Protein AF-A0A1J9QY52-F1 (afdb_monomer_lite)

Foldseek 3Di:
DDDDDPDDDDDDDDDDDDDDDDDDDDDDDDDPDPDQQDLLLLLLLLLVLVCLCPCVVVLNVVPNVVQDPVSNVLSVLSVVVDDPVRSVVSNVVVVPDRCPPCNVVNVVSSVSNVPHPPPDPPPDPDPVVVVVVVVVVVVVVVVVVVVVVVVVVVVVVVVVVVVVVVVVVVVVVVVVVVVVVVVVVVVVVVVVVVVVVVVD

Radius of gyration: 41.41 Å; chains: 1; bounding box: 108×51×118 Å

Organism: NCBI:txid1658174

pLDDT: mean 77.19, std 21.73, range [28.48, 98.5]

Structure (mmCIF, N/CA/C/O backbone):
data_AF-A0A1J9QY52-F1
#
_entry.id   AF-A0A1J9QY52-F1
#
loop_
_atom_site.group_PDB
_atom_site.id
_atom_site.type_symbol
_atom_site.label_atom_id
_atom_site.label_alt_id
_atom_site.label_comp_id
_atom_site.label_asym_id
_atom_site.label_entity_id
_atom_site.label_seq_id
_atom_site.pdbx_PDB_ins_code
_atom_site.Cartn_x
_atom_site.Cartn_y
_atom_site.Cartn_z
_atom_site.occupancy
_atom_site.B_iso_or_equiv
_atom_site.auth_seq_id
_atom_site.auth_comp_id
_atom_site.auth_asym_id
_atom_site.auth_atom_id
_atom_site.pdbx_PDB_model_num
ATOM 1 N N . MET A 1 1 ? 39.087 -33.640 -53.969 1.00 39.97 1 MET A N 1
ATOM 2 C CA . MET A 1 1 ? 38.093 -32.680 -54.479 1.00 39.97 1 MET A CA 1
ATOM 3 C C . MET A 1 1 ? 37.106 -32.438 -53.366 1.00 39.97 1 MET A C 1
ATOM 5 O O . MET A 1 1 ? 36.730 -33.384 -52.681 1.00 39.97 1 MET A O 1
ATOM 9 N N . ASP A 1 2 ? 36.845 -31.166 -53.139 1.00 39.00 2 ASP A N 1
ATOM 10 C CA . ASP A 1 2 ? 36.783 -30.552 -51.823 1.00 39.00 2 ASP A CA 1
ATOM 11 C C . ASP A 1 2 ? 35.398 -30.557 -51.171 1.00 39.00 2 ASP A C 1
ATOM 13 O O . ASP A 1 2 ? 34.357 -30.541 -51.826 1.00 39.00 2 ASP A O 1
ATOM 17 N N . LEU A 1 3 ? 35.428 -30.602 -49.839 1.00 43.03 3 LEU A N 1
ATOM 18 C CA . LEU A 1 3 ? 34.297 -30.473 -48.930 1.00 43.03 3 LEU A CA 1
ATOM 19 C C . LEU A 1 3 ? 34.007 -28.986 -48.699 1.00 43.03 3 LEU A C 1
ATOM 21 O O . LEU A 1 3 ? 34.579 -28.395 -47.784 1.00 43.03 3 LEU A O 1
ATOM 25 N N . ASP A 1 4 ? 33.098 -28.384 -49.465 1.00 37.12 4 ASP A N 1
ATOM 26 C CA . ASP A 1 4 ? 32.660 -27.014 -49.177 1.00 37.12 4 ASP A CA 1
ATOM 27 C C . ASP A 1 4 ? 31.469 -26.986 -48.215 1.00 37.12 4 ASP A C 1
ATOM 29 O O . ASP A 1 4 ? 30.290 -27.104 -48.557 1.00 37.12 4 ASP A O 1
ATOM 33 N N . SER A 1 5 ? 31.851 -26.814 -46.952 1.00 44.88 5 SER A N 1
ATOM 34 C CA . SER A 1 5 ? 31.016 -26.457 -45.814 1.00 44.88 5 SER A CA 1
ATOM 35 C C . SER A 1 5 ? 30.447 -25.051 -46.002 1.00 44.88 5 SER A C 1
ATOM 37 O O . SER A 1 5 ? 31.112 -24.060 -45.703 1.00 44.88 5 SER A O 1
ATOM 39 N N . ASN A 1 6 ? 29.198 -24.935 -46.456 1.00 36.69 6 ASN A N 1
ATOM 40 C CA . ASN A 1 6 ? 28.546 -23.631 -46.577 1.00 36.69 6 ASN A CA 1
ATOM 41 C C . ASN A 1 6 ? 27.940 -23.196 -45.229 1.00 36.69 6 ASN A C 1
ATOM 43 O O . ASN A 1 6 ? 26.752 -23.363 -44.944 1.00 36.69 6 ASN A O 1
ATOM 47 N N . SER A 1 7 ? 28.820 -22.672 -44.375 1.00 39.88 7 SER A N 1
ATOM 48 C CA . SER A 1 7 ? 28.523 -22.062 -43.079 1.00 39.88 7 SER A CA 1
ATOM 49 C C . SER A 1 7 ? 27.790 -20.728 -43.282 1.00 39.88 7 SER A C 1
ATOM 51 O O . SER A 1 7 ? 28.384 -19.723 -43.677 1.00 39.88 7 SER A O 1
ATOM 53 N N . ARG A 1 8 ? 26.470 -20.706 -43.045 1.00 41.22 8 ARG A N 1
ATOM 54 C CA . ARG A 1 8 ? 25.660 -19.476 -43.075 1.00 41.22 8 ARG A CA 1
ATOM 55 C C . ARG A 1 8 ? 26.019 -18.590 -41.876 1.00 41.22 8 ARG A C 1
ATOM 57 O O . ARG A 1 8 ? 25.583 -18.836 -40.755 1.00 41.22 8 ARG A O 1
ATOM 64 N N . ARG A 1 9 ? 26.815 -17.551 -42.133 1.00 43.81 9 ARG A N 1
ATOM 65 C CA . ARG A 1 9 ? 27.115 -16.443 -41.210 1.00 43.81 9 ARG A CA 1
ATOM 66 C C . ARG A 1 9 ? 25.840 -15.660 -40.838 1.00 43.81 9 ARG A C 1
ATOM 68 O O . ARG A 1 9 ? 25.052 -15.364 -41.736 1.00 43.81 9 ARG A O 1
ATOM 75 N N . PRO A 1 10 ? 25.665 -15.231 -39.575 1.00 42.22 10 PRO A N 1
ATOM 76 C CA . PRO A 1 10 ? 24.702 -14.189 -39.222 1.00 42.22 10 PRO A CA 1
ATOM 77 C C . PRO A 1 10 ? 25.116 -12.827 -39.804 1.00 42.22 10 PRO A C 1
ATOM 79 O O . PRO A 1 10 ? 26.306 -12.521 -39.902 1.00 42.22 10 PRO A O 1
ATOM 82 N N . ALA A 1 11 ? 24.129 -12.009 -40.172 1.00 40.25 11 ALA A N 1
ATOM 83 C CA . ALA A 1 11 ? 24.321 -10.660 -40.701 1.00 40.25 11 ALA A CA 1
ATOM 84 C C . ALA A 1 11 ? 24.970 -9.719 -39.663 1.00 40.25 11 ALA A C 1
ATOM 86 O O . ALA A 1 11 ? 24.498 -9.611 -38.533 1.00 40.25 11 ALA A O 1
ATOM 87 N N . GLN A 1 12 ? 26.035 -9.017 -40.064 1.00 40.53 12 GLN A N 1
ATOM 88 C CA . GLN A 1 12 ? 26.624 -7.893 -39.325 1.00 40.53 12 GLN A CA 1
ATOM 89 C C . GLN A 1 12 ? 26.086 -6.562 -39.885 1.00 40.53 12 GLN A C 1
ATOM 91 O O . GLN A 1 12 ? 26.096 -6.392 -41.105 1.00 40.53 12 GLN A O 1
ATOM 96 N N . PRO A 1 13 ? 25.672 -5.598 -39.041 1.00 39.50 13 PRO A N 1
ATOM 97 C CA . PRO A 1 13 ? 25.377 -4.235 -39.477 1.00 39.50 13 PRO A CA 1
ATOM 98 C C . PRO A 1 13 ? 26.660 -3.396 -39.673 1.00 39.50 13 PRO A C 1
ATOM 100 O O . PRO A 1 13 ? 27.722 -3.754 -39.149 1.00 39.50 13 PRO A O 1
ATOM 103 N N . PRO A 1 14 ? 26.586 -2.290 -40.445 1.00 37.91 14 PRO A N 1
ATOM 104 C CA . PRO A 1 14 ? 27.750 -1.603 -40.995 1.00 37.91 14 PRO A CA 1
ATOM 105 C C . PRO A 1 14 ? 28.610 -0.976 -39.898 1.00 37.91 14 PRO A C 1
ATOM 107 O O . PRO A 1 14 ? 28.201 -0.074 -39.169 1.00 37.91 14 PRO A O 1
ATOM 110 N N . SER A 1 15 ? 29.844 -1.460 -39.819 1.00 47.19 15 SER A N 1
ATOM 111 C CA . SER A 1 15 ? 30.945 -0.745 -39.186 1.00 47.19 15 SER A CA 1
ATOM 112 C C . SER A 1 15 ? 31.468 0.252 -40.214 1.00 47.19 15 SER A C 1
ATOM 114 O O . SER A 1 15 ? 31.726 -0.182 -41.334 1.00 47.19 15 SER A O 1
ATOM 116 N N . ARG A 1 16 ? 31.672 1.518 -39.811 1.00 34.44 16 ARG A N 1
ATOM 117 C CA . ARG A 1 16 ? 32.376 2.604 -40.534 1.00 34.44 16 ARG A CA 1
ATOM 118 C C . ARG A 1 16 ? 31.464 3.680 -41.141 1.00 34.44 16 ARG A C 1
ATOM 120 O O . ARG A 1 16 ? 31.028 3.588 -42.280 1.00 34.44 16 ARG A O 1
ATOM 127 N N . ALA A 1 17 ? 31.277 4.754 -40.378 1.00 36.19 17 ALA A N 1
ATOM 128 C CA . ALA A 1 17 ? 31.295 6.097 -40.944 1.00 36.19 17 ALA A CA 1
ATOM 129 C C . ALA A 1 17 ? 32.641 6.709 -40.538 1.00 36.19 17 ALA A C 1
ATOM 131 O O . ALA A 1 17 ? 33.031 6.641 -39.372 1.00 36.19 17 ALA A O 1
ATOM 132 N N . GLU A 1 18 ? 33.380 7.161 -41.541 1.00 34.53 18 GLU A N 1
ATOM 133 C CA . GLU A 1 18 ? 34.727 7.701 -41.441 1.00 34.53 18 GLU A CA 1
ATOM 134 C C . GLU A 1 18 ? 34.767 9.024 -40.679 1.00 34.53 18 GLU A C 1
ATOM 136 O O . GLU A 1 18 ? 33.823 9.812 -40.685 1.00 34.53 18 GLU A O 1
ATOM 141 N N . ASN A 1 19 ? 35.904 9.218 -40.017 1.00 35.59 19 ASN A N 1
ATOM 142 C CA . ASN A 1 19 ? 36.307 10.422 -39.317 1.00 35.59 19 ASN A CA 1
ATOM 143 C C . ASN A 1 19 ? 36.343 11.635 -40.254 1.00 35.59 19 ASN A C 1
ATOM 145 O O . ASN A 1 19 ? 36.895 11.552 -41.350 1.00 35.59 19 ASN A O 1
ATOM 149 N N . THR A 1 20 ? 35.908 12.784 -39.744 1.00 34.88 20 THR A N 1
ATOM 150 C CA . THR A 1 20 ? 36.583 14.056 -40.019 1.00 34.88 20 THR A CA 1
ATOM 151 C C . THR A 1 20 ? 36.795 14.788 -38.701 1.00 34.88 20 THR A C 1
ATOM 153 O O . THR A 1 20 ? 35.854 14.983 -37.930 1.00 34.88 20 THR A O 1
ATOM 156 N N . ASP A 1 21 ? 38.062 15.109 -38.474 1.00 35.25 21 ASP A N 1
ATOM 157 C CA . ASP A 1 21 ? 38.691 15.722 -37.311 1.00 35.25 21 ASP A CA 1
ATOM 158 C C . ASP A 1 21 ? 38.048 17.024 -36.810 1.00 35.25 21 ASP A C 1
ATOM 160 O O . ASP A 1 21 ? 37.571 17.838 -37.597 1.00 35.25 21 ASP A O 1
ATOM 164 N N . SER A 1 22 ? 38.120 17.241 -35.489 1.00 38.94 22 SER A N 1
ATOM 165 C CA . SER A 1 22 ? 38.945 18.317 -34.906 1.00 38.94 22 SER A CA 1
ATOM 1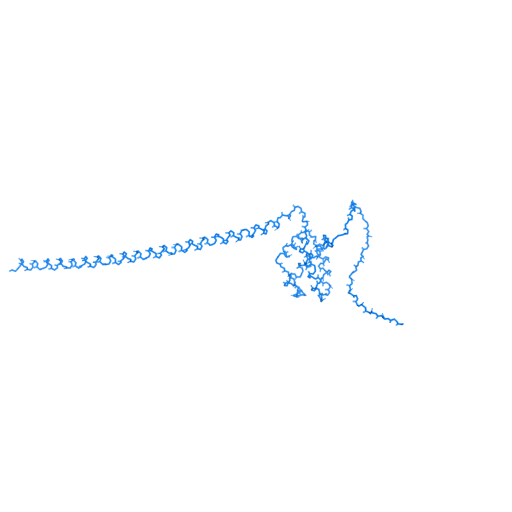66 C C . SER A 1 22 ? 38.927 18.280 -33.365 1.00 38.94 22 SER A C 1
ATOM 168 O O . SER A 1 22 ? 37.943 18.632 -32.722 1.00 38.94 22 SER A O 1
ATOM 170 N N . ASP A 1 23 ? 40.064 17.851 -32.809 1.00 38.22 23 ASP A N 1
ATOM 171 C CA . ASP A 1 23 ? 40.724 18.286 -31.567 1.00 38.22 23 ASP A CA 1
ATOM 172 C C . ASP A 1 23 ? 39.911 18.546 -30.281 1.00 38.22 23 ASP A C 1
ATOM 174 O O . ASP A 1 23 ? 39.450 19.659 -30.027 1.00 38.22 23 ASP A O 1
ATOM 178 N N . ARG A 1 24 ? 39.975 17.593 -29.333 1.00 36.62 24 ARG A N 1
ATOM 179 C CA . ARG A 1 24 ? 40.760 17.781 -28.090 1.00 36.62 24 ARG A CA 1
ATOM 180 C C . ARG A 1 24 ? 40.811 16.530 -27.201 1.00 36.62 24 ARG A C 1
ATOM 182 O O . ARG A 1 24 ? 39.792 15.977 -26.810 1.00 36.62 24 ARG A O 1
ATOM 189 N N . SER A 1 25 ? 42.036 16.254 -26.757 1.00 33.34 25 SER A N 1
ATOM 190 C CA . SER A 1 25 ? 42.434 15.481 -25.572 1.00 33.34 25 SER A CA 1
ATOM 191 C C . SER A 1 25 ? 42.578 13.964 -25.723 1.00 33.34 25 SER A C 1
ATOM 193 O O . SER A 1 25 ? 41.719 13.168 -25.357 1.00 33.34 25 SER A O 1
ATOM 195 N N . SER A 1 26 ? 43.776 13.615 -26.187 1.00 36.38 26 SER A N 1
ATOM 196 C CA . SER A 1 26 ? 44.457 12.334 -26.025 1.00 36.38 26 SER A CA 1
ATOM 197 C C . SER A 1 26 ? 44.543 11.902 -24.556 1.00 36.38 26 SER A C 1
ATOM 199 O O . SER A 1 26 ? 44.954 12.700 -23.718 1.00 36.38 26 SER A O 1
ATOM 201 N N . CYS A 1 27 ? 44.176 10.646 -24.295 1.00 28.48 27 CYS A N 1
ATOM 202 C CA . CYS A 1 27 ? 44.770 9.738 -23.309 1.00 28.48 27 CYS A CA 1
ATOM 203 C C . CYS A 1 27 ? 44.348 8.313 -23.706 1.00 28.48 27 CYS A C 1
ATOM 205 O O . CYS A 1 27 ? 43.340 7.789 -23.234 1.00 28.48 27 CYS A O 1
ATOM 207 N N . GLU A 1 28 ? 45.104 7.691 -24.610 1.00 42.53 28 GLU A N 1
ATOM 208 C CA . GLU A 1 28 ? 45.100 6.237 -24.748 1.00 42.53 28 GLU A CA 1
ATOM 209 C C . GLU A 1 28 ? 45.754 5.612 -23.511 1.00 42.53 28 GLU A C 1
ATOM 211 O O . GLU A 1 28 ? 46.874 5.952 -23.130 1.00 42.53 28 GLU A O 1
ATOM 216 N N . SER A 1 29 ? 45.086 4.639 -22.903 1.00 36.69 29 SER A N 1
ATOM 217 C CA . SER A 1 29 ? 45.768 3.533 -22.234 1.00 36.69 29 SER A CA 1
ATOM 218 C C . SER A 1 29 ? 44.885 2.302 -22.330 1.00 36.69 29 SER A C 1
ATOM 220 O O . SER A 1 29 ? 43.740 2.288 -21.882 1.00 36.69 29 SER A O 1
ATOM 222 N N . GLY A 1 30 ? 45.418 1.304 -23.029 1.00 40.34 30 GLY A N 1
ATOM 223 C CA . GLY A 1 30 ? 44.720 0.092 -23.406 1.00 40.34 30 GLY A CA 1
ATOM 224 C C . GLY A 1 30 ? 44.327 -0.781 -22.221 1.00 40.34 30 GLY A C 1
ATOM 225 O O . GLY A 1 30 ? 45.044 -0.897 -21.232 1.00 40.34 30 GLY A O 1
ATOM 226 N N . ALA A 1 31 ? 43.203 -1.467 -22.389 1.00 31.88 31 ALA A N 1
ATOM 227 C CA . ALA A 1 31 ? 42.898 -2.700 -21.686 1.00 31.88 31 ALA A CA 1
ATOM 228 C C . ALA A 1 31 ? 41.932 -3.511 -22.554 1.00 31.88 31 ALA A C 1
ATOM 230 O O . ALA A 1 31 ? 40.729 -3.263 -22.597 1.00 31.88 31 ALA A O 1
ATOM 231 N N . VAL A 1 32 ? 42.480 -4.485 -23.277 1.00 50.12 32 VAL A N 1
ATOM 232 C CA . VAL A 1 32 ? 41.702 -5.607 -23.802 1.00 50.12 32 VAL A CA 1
ATOM 233 C C . VAL A 1 32 ? 41.376 -6.495 -22.593 1.00 50.12 32 VAL A C 1
ATOM 235 O O . VAL A 1 32 ? 42.246 -7.190 -22.078 1.00 50.12 32 VAL A O 1
ATOM 238 N N . GLY A 1 33 ? 40.137 -6.398 -22.102 1.00 31.14 33 GLY A N 1
ATOM 239 C CA . GLY A 1 33 ? 39.564 -7.117 -20.953 1.00 31.14 33 GLY A CA 1
ATOM 240 C C . GLY A 1 33 ? 38.028 -7.003 -20.973 1.00 31.14 33 GLY A C 1
ATOM 241 O O . GLY A 1 33 ? 37.508 -6.113 -21.641 1.00 31.14 33 GLY A O 1
ATOM 242 N N . PRO A 1 34 ? 37.283 -7.939 -20.358 1.00 43.06 34 PRO A N 1
ATOM 243 C CA . PRO A 1 34 ? 36.071 -8.539 -20.919 1.00 43.06 34 PRO A CA 1
ATOM 244 C C . PRO A 1 34 ? 34.952 -7.517 -21.160 1.00 43.06 34 PRO A C 1
ATOM 246 O O . PRO A 1 34 ? 34.435 -6.936 -20.215 1.00 43.06 34 PRO A O 1
ATOM 249 N N . GLN A 1 35 ? 34.601 -7.326 -22.439 1.00 49.75 35 GLN A N 1
ATOM 250 C CA . GLN A 1 35 ? 33.388 -6.686 -22.981 1.00 49.75 35 GLN A CA 1
ATOM 251 C C . GLN A 1 35 ? 32.562 -5.860 -21.975 1.00 49.75 35 GLN A C 1
ATOM 253 O O . GLN A 1 35 ? 31.436 -6.204 -21.626 1.00 49.75 35 GLN A O 1
ATOM 258 N N . GLY A 1 36 ? 33.112 -4.731 -21.533 1.00 47.81 36 GLY A N 1
ATOM 259 C CA . GLY A 1 36 ? 32.344 -3.687 -20.867 1.00 47.81 36 GLY A CA 1
ATOM 260 C C . GLY A 1 36 ? 31.535 -2.904 -21.902 1.00 47.81 36 GLY A C 1
ATOM 261 O O . GLY A 1 36 ? 32.067 -2.487 -22.930 1.00 47.81 36 GLY A O 1
ATOM 262 N N . CYS A 1 37 ? 30.241 -2.712 -21.651 1.00 53.28 37 CYS A N 1
ATOM 263 C CA . CYS A 1 37 ? 29.390 -1.823 -22.443 1.00 53.28 37 CYS A CA 1
ATOM 264 C C . CYS A 1 37 ? 29.972 -0.393 -22.403 1.00 53.28 37 CYS A C 1
ATOM 266 O O . CYS A 1 37 ? 30.219 0.130 -21.321 1.00 53.28 37 CYS A O 1
ATOM 268 N N . THR A 1 38 ? 30.218 0.243 -23.552 1.00 70.38 38 THR A N 1
ATOM 269 C CA . THR A 1 38 ? 30.650 1.655 -23.604 1.00 70.38 38 THR A CA 1
ATOM 270 C C . THR A 1 38 ? 29.474 2.590 -23.296 1.00 70.38 38 THR A C 1
ATOM 272 O O . THR A 1 38 ? 28.321 2.189 -23.467 1.00 70.38 38 THR A O 1
ATOM 275 N N . LEU A 1 39 ? 29.727 3.848 -22.906 1.00 68.56 39 LEU A N 1
ATOM 276 C CA . LEU A 1 39 ? 28.663 4.841 -22.654 1.00 68.56 39 LEU A CA 1
ATOM 277 C C . LEU A 1 39 ? 27.715 4.973 -23.860 1.00 68.56 39 LEU A C 1
ATOM 279 O O . LEU A 1 39 ? 26.502 4.856 -23.720 1.00 68.56 39 LEU A O 1
ATOM 283 N N . ALA A 1 40 ? 28.275 5.071 -25.068 1.00 72.62 40 ALA A N 1
ATOM 284 C CA . ALA A 1 40 ? 27.507 5.117 -26.313 1.00 72.62 40 ALA A CA 1
ATOM 285 C C . ALA A 1 40 ? 26.676 3.844 -26.575 1.00 72.62 40 ALA A C 1
ATOM 287 O O . ALA A 1 40 ? 25.690 3.890 -27.309 1.00 72.62 40 ALA A O 1
ATOM 288 N N . SER A 1 41 ? 27.070 2.698 -26.016 1.00 77.44 41 SER A N 1
ATOM 289 C CA . SER A 1 41 ? 26.291 1.459 -26.069 1.00 77.44 41 SER A CA 1
ATOM 290 C C . SER A 1 41 ? 25.205 1.430 -24.989 1.00 77.44 41 SER A C 1
ATOM 292 O O . SER A 1 41 ? 24.110 0.943 -25.257 1.00 77.44 41 SER A O 1
ATOM 294 N N . ALA A 1 42 ? 25.463 1.992 -23.805 1.00 80.38 42 ALA A N 1
ATOM 295 C CA . ALA A 1 42 ? 24.477 2.112 -22.733 1.00 80.38 42 ALA A CA 1
ATOM 296 C C . ALA A 1 42 ? 23.329 3.056 -23.123 1.00 80.38 42 ALA A C 1
ATOM 298 O O . ALA A 1 42 ? 22.170 2.724 -22.888 1.00 80.38 42 ALA A O 1
ATOM 299 N N . GLU A 1 43 ? 23.631 4.169 -23.800 1.00 84.50 43 GLU A N 1
ATOM 300 C CA . GLU A 1 43 ? 22.625 5.072 -24.377 1.00 84.50 43 GLU A CA 1
ATOM 301 C C . GLU A 1 43 ? 21.705 4.343 -25.360 1.00 84.50 43 GLU A C 1
ATOM 303 O O . GLU A 1 43 ? 20.483 4.435 -25.268 1.00 84.50 43 GLU A O 1
ATOM 308 N N . LYS A 1 44 ? 22.288 3.568 -26.283 1.00 87.75 44 LYS A N 1
ATOM 309 C CA . LYS A 1 44 ? 21.526 2.791 -27.269 1.00 87.75 44 LYS A CA 1
ATOM 310 C C . LYS A 1 44 ? 20.623 1.762 -26.596 1.00 87.75 44 LYS A C 1
ATOM 312 O O . LYS A 1 44 ? 19.471 1.624 -26.992 1.00 87.75 44 LYS A O 1
ATOM 317 N N . HIS A 1 45 ? 21.125 1.070 -25.572 1.00 88.75 45 HIS A N 1
ATOM 318 C CA . HIS A 1 45 ? 20.327 0.118 -24.803 1.00 88.75 45 HIS A CA 1
ATOM 319 C C . HIS A 1 45 ? 19.201 0.814 -24.025 1.00 88.75 45 HIS A C 1
ATOM 321 O O . HIS A 1 45 ? 18.079 0.323 -24.052 1.00 88.75 45 HIS A O 1
ATOM 327 N N . ALA A 1 46 ? 19.451 1.968 -23.395 1.00 88.50 46 ALA A N 1
ATOM 328 C CA . ALA A 1 46 ? 18.425 2.733 -22.681 1.00 88.50 46 ALA A CA 1
ATOM 329 C C . ALA A 1 46 ? 17.299 3.202 -23.617 1.00 88.50 46 ALA A C 1
ATOM 331 O O . ALA A 1 46 ? 16.121 3.057 -23.291 1.00 88.50 46 ALA A O 1
ATOM 332 N N . ILE A 1 47 ? 17.654 3.700 -24.806 1.00 90.19 47 ILE A N 1
ATOM 333 C CA . ILE A 1 47 ? 16.685 4.098 -25.835 1.00 90.19 47 ILE A CA 1
ATOM 334 C C . ILE A 1 47 ? 15.894 2.876 -26.314 1.00 90.19 47 ILE A C 1
ATOM 336 O O . ILE A 1 47 ? 14.669 2.921 -26.336 1.00 90.19 47 ILE A O 1
ATOM 340 N N . ALA A 1 48 ? 16.560 1.752 -26.600 1.00 89.94 48 ALA A N 1
ATOM 341 C CA . ALA A 1 48 ? 15.883 0.522 -27.011 1.00 89.94 48 ALA A CA 1
ATOM 342 C C . ALA A 1 48 ? 14.925 -0.024 -25.938 1.00 89.94 48 ALA A C 1
ATOM 344 O O . ALA A 1 48 ? 13.814 -0.433 -26.261 1.00 89.94 48 ALA A O 1
ATOM 345 N N . ILE A 1 49 ? 15.318 0.002 -24.661 1.00 91.06 49 ILE A N 1
ATOM 346 C CA . ILE A 1 49 ? 14.458 -0.390 -23.533 1.00 91.06 49 ILE A CA 1
ATOM 347 C C . ILE A 1 49 ? 13.242 0.539 -23.440 1.00 91.06 49 ILE A C 1
ATOM 349 O O . ILE A 1 49 ? 12.130 0.055 -23.243 1.00 91.06 49 ILE A O 1
ATOM 353 N N . SER A 1 50 ? 13.428 1.851 -23.623 1.00 91.06 50 SER A N 1
ATOM 354 C CA . SER A 1 50 ? 12.330 2.825 -23.628 1.00 91.06 50 SER A CA 1
ATOM 355 C C . SER A 1 50 ? 11.321 2.546 -24.738 1.00 91.06 50 SER A C 1
ATOM 357 O O . SER A 1 50 ? 10.129 2.446 -24.466 1.00 91.06 50 SER A O 1
ATOM 359 N N . GLU A 1 51 ? 11.794 2.361 -25.972 1.00 91.94 51 GLU A N 1
ATOM 360 C CA . GLU A 1 51 ? 10.938 2.112 -27.138 1.00 91.94 51 GLU A CA 1
ATOM 361 C C . GLU A 1 51 ? 10.178 0.783 -27.006 1.00 91.94 51 GLU A C 1
ATOM 363 O O . GLU A 1 51 ? 8.970 0.725 -27.240 1.00 91.94 51 GLU A O 1
ATOM 368 N N . VAL A 1 52 ? 10.856 -0.277 -26.551 1.00 89.75 52 VAL A N 1
ATOM 369 C CA . VAL A 1 52 ? 10.244 -1.598 -26.335 1.00 89.75 52 VAL A CA 1
ATOM 370 C C . VAL A 1 52 ? 9.231 -1.581 -25.189 1.00 89.75 52 VAL A C 1
ATOM 372 O O . VAL A 1 52 ? 8.227 -2.289 -25.252 1.00 89.75 52 VAL A O 1
ATOM 375 N N . TRP A 1 53 ? 9.469 -0.793 -24.138 1.00 89.81 53 TRP A N 1
ATOM 376 C CA . TRP A 1 53 ? 8.533 -0.667 -23.021 1.00 89.81 53 TRP A CA 1
ATOM 377 C C . TRP A 1 53 ? 7.303 0.165 -23.388 1.00 89.81 53 TRP A C 1
ATOM 379 O O . TRP A 1 53 ? 6.185 -0.275 -23.120 1.00 89.81 53 TRP A O 1
ATOM 389 N N . LYS A 1 54 ? 7.502 1.337 -24.007 1.00 88.19 54 LYS A N 1
ATOM 390 C CA . LYS A 1 54 ? 6.407 2.211 -24.451 1.00 88.19 54 LYS A CA 1
ATOM 391 C C . LYS A 1 54 ? 5.541 1.516 -25.496 1.00 88.19 54 LYS A C 1
ATOM 393 O O . LYS A 1 54 ? 4.321 1.620 -25.440 1.00 88.19 54 LYS A O 1
ATOM 398 N N . ASN A 1 55 ? 6.178 0.776 -26.410 1.00 86.00 55 ASN A N 1
ATOM 399 C CA . ASN A 1 55 ? 5.533 -0.064 -27.417 1.00 86.00 55 ASN A CA 1
ATOM 400 C C . ASN A 1 55 ? 4.366 0.627 -28.149 1.00 86.00 55 ASN A C 1
ATOM 402 O O . ASN A 1 55 ? 3.334 0.009 -28.407 1.00 86.00 55 ASN A O 1
ATOM 406 N N . GLU A 1 56 ? 4.518 1.909 -28.485 1.00 82.12 56 GLU A N 1
ATOM 407 C CA . GLU A 1 56 ? 3.428 2.737 -29.025 1.00 82.12 56 GLU A CA 1
ATOM 408 C C . GLU A 1 56 ? 2.881 2.196 -30.359 1.00 82.12 56 GLU A C 1
ATOM 410 O O . GLU A 1 56 ? 1.699 2.344 -30.655 1.00 82.12 56 GLU A O 1
ATOM 415 N N . GLY A 1 57 ? 3.720 1.503 -31.138 1.00 75.69 57 GLY A N 1
ATOM 416 C CA . GLY A 1 57 ? 3.338 0.848 -32.393 1.00 75.69 57 GLY A CA 1
ATOM 417 C C . GLY A 1 57 ? 2.924 -0.624 -32.269 1.00 75.69 57 GLY A C 1
ATOM 418 O O . GLY A 1 57 ? 2.629 -1.251 -33.280 1.00 75.69 57 GLY A O 1
ATOM 419 N N . GLY A 1 58 ? 2.951 -1.222 -31.072 1.00 82.19 58 GLY A N 1
ATOM 420 C CA . GLY A 1 58 ? 2.616 -2.639 -30.855 1.00 82.19 58 GLY A CA 1
ATOM 421 C C . GLY A 1 58 ? 3.663 -3.661 -31.339 1.00 82.19 58 GLY A C 1
ATOM 422 O O . GLY A 1 58 ? 3.582 -4.839 -30.972 1.00 82.19 58 GLY A O 1
ATOM 423 N N . CYS A 1 59 ? 4.670 -3.224 -32.102 1.00 82.12 59 CYS A N 1
ATOM 424 C CA . CYS A 1 59 ? 5.701 -4.058 -32.730 1.00 82.12 59 CYS A CA 1
ATOM 425 C C . CYS A 1 59 ? 6.589 -4.832 -31.740 1.00 82.12 59 CYS A C 1
ATOM 427 O O . CYS A 1 59 ? 7.221 -5.812 -32.124 1.00 82.12 59 CYS A O 1
ATOM 429 N N . TYR A 1 60 ? 6.629 -4.429 -30.469 1.00 86.25 60 TYR A N 1
ATOM 430 C CA . TYR A 1 60 ? 7.508 -4.991 -29.440 1.00 86.25 60 TYR A CA 1
ATOM 431 C C . TYR A 1 60 ? 6.771 -5.815 -28.376 1.00 86.25 60 TYR A C 1
ATOM 433 O O . TYR A 1 60 ? 7.335 -6.124 -27.325 1.00 86.25 60 TYR A O 1
ATOM 441 N N . SER A 1 61 ? 5.522 -6.211 -28.637 1.00 85.25 61 SER A N 1
ATOM 442 C CA . SER A 1 61 ? 4.691 -6.994 -27.704 1.00 85.25 61 SER A CA 1
ATOM 443 C C . SER A 1 61 ? 5.358 -8.283 -27.198 1.00 85.25 61 SER A C 1
ATOM 445 O O . SER A 1 61 ? 5.160 -8.670 -26.050 1.00 85.25 61 SER A O 1
ATOM 447 N N . GLY A 1 62 ? 6.201 -8.924 -28.014 1.00 84.88 62 GLY A N 1
ATOM 448 C CA . GLY A 1 62 ? 6.968 -10.113 -27.620 1.00 84.88 62 GLY A CA 1
ATOM 449 C C . GLY A 1 62 ? 8.202 -9.839 -26.747 1.00 84.88 62 GLY A C 1
ATOM 450 O O . GLY A 1 62 ? 8.801 -10.788 -26.237 1.00 84.88 62 GLY A O 1
ATOM 451 N N . LEU A 1 63 ? 8.601 -8.573 -26.589 1.00 87.38 63 LEU A N 1
ATOM 452 C CA . LEU A 1 63 ? 9.801 -8.143 -25.863 1.00 87.38 63 LEU A CA 1
ATOM 453 C C . LEU A 1 63 ? 9.471 -7.357 -24.588 1.00 87.38 63 LEU A C 1
ATOM 455 O O . LEU A 1 63 ? 10.193 -7.484 -23.598 1.00 87.38 63 LEU A O 1
ATOM 459 N N . SER A 1 64 ? 8.372 -6.597 -24.581 1.00 88.62 64 SER A N 1
ATOM 460 C CA . SER A 1 64 ? 7.960 -5.777 -23.436 1.00 88.62 64 SER A CA 1
ATOM 461 C C . SER A 1 64 ? 7.818 -6.542 -22.106 1.00 88.62 64 SER A C 1
ATOM 463 O O . SER A 1 64 ? 8.230 -5.982 -21.085 1.00 88.62 64 SER A O 1
ATOM 465 N N . PRO A 1 65 ? 7.370 -7.822 -22.056 1.00 88.81 65 PRO A N 1
ATOM 466 C CA . PRO A 1 65 ? 7.270 -8.563 -20.794 1.00 88.81 65 PRO A CA 1
ATOM 467 C C . PRO A 1 65 ? 8.627 -8.873 -20.146 1.00 88.81 65 PRO A C 1
ATOM 469 O O . PRO A 1 65 ? 8.679 -9.256 -18.981 1.00 88.81 65 PRO A O 1
ATOM 472 N N . HIS A 1 66 ? 9.731 -8.734 -20.885 1.00 88.00 66 HIS A N 1
ATOM 473 C CA . HIS A 1 66 ? 11.079 -9.019 -20.390 1.00 88.00 66 HIS A CA 1
ATOM 474 C C . HIS A 1 66 ? 11.743 -7.814 -19.699 1.00 88.00 66 HIS A C 1
ATOM 476 O O . HIS A 1 66 ? 12.811 -7.966 -19.097 1.00 88.00 66 HIS A O 1
ATOM 482 N N . ILE A 1 67 ? 11.112 -6.635 -19.757 1.00 90.06 67 ILE A N 1
ATOM 483 C CA . ILE A 1 67 ? 11.589 -5.404 -19.119 1.00 90.06 67 ILE A CA 1
ATOM 484 C C . ILE A 1 67 ? 11.025 -5.304 -17.699 1.00 90.06 67 ILE A C 1
ATOM 486 O O . ILE A 1 67 ? 9.813 -5.174 -17.499 1.00 90.06 67 ILE A O 1
ATOM 490 N N . THR A 1 68 ? 11.916 -5.294 -16.710 1.00 88.69 68 THR A N 1
ATOM 491 C CA . THR A 1 68 ? 11.556 -5.135 -15.294 1.00 88.69 68 THR A CA 1
ATOM 492 C C . THR A 1 68 ? 11.391 -3.662 -14.909 1.00 88.69 68 THR A C 1
ATOM 494 O O . THR A 1 68 ? 11.833 -2.768 -15.629 1.00 88.69 68 THR A O 1
ATOM 497 N N . SER A 1 69 ? 10.798 -3.395 -13.739 1.00 81.75 69 SER A N 1
ATOM 498 C CA . SER A 1 69 ? 10.740 -2.037 -13.169 1.00 81.75 69 SER A CA 1
ATOM 499 C C . SER A 1 69 ? 12.130 -1.408 -13.037 1.00 81.75 69 SER A C 1
ATOM 501 O O . SER A 1 69 ? 12.320 -0.254 -13.401 1.00 81.75 69 SER A O 1
ATOM 503 N N . HIS A 1 70 ? 13.113 -2.186 -12.577 1.00 84.00 70 HIS A N 1
ATOM 504 C CA . HIS A 1 70 ? 14.495 -1.734 -12.422 1.00 84.00 70 HIS A CA 1
ATOM 505 C C . HIS A 1 70 ? 15.111 -1.280 -13.757 1.00 84.00 70 HIS A C 1
ATOM 507 O O . HIS A 1 70 ? 15.753 -0.233 -13.825 1.00 84.00 70 HIS A O 1
ATOM 513 N N . ASP A 1 71 ? 14.883 -2.033 -14.839 1.00 87.25 71 ASP A N 1
ATOM 514 C CA . ASP A 1 71 ? 15.407 -1.681 -16.165 1.00 87.25 71 ASP A CA 1
ATOM 515 C C . ASP A 1 71 ? 14.836 -0.347 -16.667 1.00 87.25 71 ASP A C 1
ATOM 517 O O . ASP A 1 71 ? 15.559 0.425 -17.297 1.00 87.25 71 ASP A O 1
ATOM 521 N N . ARG A 1 72 ? 13.564 -0.057 -16.355 1.00 88.00 72 ARG A N 1
ATOM 522 C CA . ARG A 1 72 ? 12.897 1.203 -16.724 1.00 88.00 72 ARG A CA 1
ATOM 523 C C . ARG A 1 72 ? 13.515 2.380 -15.995 1.00 88.00 72 ARG A C 1
ATOM 525 O O . ARG A 1 72 ? 13.990 3.295 -16.652 1.00 88.00 72 ARG A O 1
ATOM 532 N N . THR A 1 73 ? 13.590 2.318 -14.667 1.00 83.69 73 THR A N 1
ATOM 533 C CA . THR A 1 73 ? 14.164 3.398 -13.852 1.00 83.69 73 THR A CA 1
ATOM 534 C C . THR A 1 73 ? 15.611 3.691 -14.255 1.00 83.69 73 THR A C 1
ATOM 536 O O . THR A 1 73 ? 16.004 4.848 -14.398 1.00 83.69 73 THR A O 1
ATOM 539 N N . LYS A 1 74 ? 16.406 2.647 -14.525 1.00 83.75 74 LYS A N 1
ATOM 540 C CA . LYS A 1 74 ? 17.788 2.802 -14.996 1.00 83.75 74 LYS A CA 1
ATOM 541 C C . LYS A 1 74 ? 17.867 3.420 -16.397 1.00 83.75 74 LYS A C 1
ATOM 543 O O . LYS A 1 74 ? 18.723 4.270 -16.645 1.00 83.75 74 LYS A O 1
ATOM 548 N N . ALA A 1 75 ? 16.989 3.010 -17.314 1.00 88.44 75 ALA A N 1
ATOM 549 C CA . ALA A 1 75 ? 16.902 3.610 -18.642 1.00 88.44 75 ALA A CA 1
ATOM 550 C C . ALA A 1 75 ? 16.467 5.079 -18.568 1.00 88.44 75 ALA A C 1
ATOM 552 O O . ALA A 1 75 ? 17.098 5.912 -19.205 1.00 88.44 75 ALA A O 1
ATOM 553 N N . GLU A 1 76 ? 15.468 5.420 -17.755 1.00 86.88 76 GLU A N 1
ATOM 554 C CA . GLU A 1 76 ? 15.000 6.797 -17.539 1.00 86.88 76 GLU A CA 1
ATOM 555 C C . GLU A 1 76 ? 16.106 7.717 -17.014 1.00 86.88 76 GLU A C 1
ATOM 557 O O . GLU A 1 76 ? 16.283 8.818 -17.539 1.00 86.88 76 GLU A O 1
ATOM 562 N N . GLY A 1 77 ? 16.907 7.245 -16.052 1.00 83.31 77 GLY A N 1
ATOM 563 C CA . GLY A 1 77 ? 18.064 7.990 -15.548 1.00 83.31 77 GLY A CA 1
ATOM 564 C C . GLY A 1 77 ? 19.073 8.332 -16.648 1.00 83.31 77 GLY A C 1
ATOM 565 O O . GLY A 1 77 ? 19.524 9.473 -16.750 1.00 83.31 77 GLY A O 1
ATOM 566 N N . LEU A 1 78 ? 19.375 7.377 -17.535 1.00 84.38 78 LEU A N 1
ATOM 567 C CA . LEU A 1 78 ? 20.247 7.629 -18.686 1.00 84.38 78 LEU A CA 1
ATOM 568 C C . LEU A 1 78 ? 19.584 8.536 -19.724 1.00 84.38 78 LEU A C 1
ATOM 570 O O . LEU A 1 78 ? 20.231 9.449 -20.233 1.00 84.38 78 LEU A O 1
ATOM 574 N N . LEU A 1 79 ? 18.301 8.332 -20.019 1.00 86.44 79 LEU A N 1
ATOM 575 C CA . LEU A 1 79 ? 17.551 9.142 -20.981 1.00 86.44 79 LEU A CA 1
ATOM 576 C C . LEU A 1 79 ? 17.517 10.621 -20.589 1.00 86.44 79 LEU A C 1
ATOM 578 O O . LEU A 1 79 ? 17.602 11.468 -21.471 1.00 86.44 79 LEU A O 1
ATOM 582 N N . ALA A 1 80 ? 17.485 10.936 -19.291 1.00 83.56 80 ALA A N 1
ATOM 583 C CA . ALA A 1 80 ? 17.557 12.312 -18.797 1.00 83.56 80 ALA A CA 1
ATOM 584 C C . ALA A 1 80 ? 18.868 13.033 -19.176 1.00 83.56 80 ALA A C 1
ATOM 586 O O . ALA A 1 80 ? 18.908 14.261 -19.227 1.00 83.56 80 ALA A O 1
ATOM 587 N N . THR A 1 81 ? 19.938 12.281 -19.452 1.00 83.56 81 THR A N 1
ATOM 588 C CA . THR A 1 81 ? 21.250 12.815 -19.860 1.00 83.56 81 THR A CA 1
ATOM 589 C C . THR A 1 81 ? 21.443 12.858 -21.378 1.00 83.56 81 THR A C 1
ATOM 591 O O . THR A 1 81 ? 22.351 13.529 -21.870 1.00 83.56 81 THR A O 1
ATOM 594 N N . ILE A 1 82 ? 20.587 12.168 -22.135 1.00 85.25 82 ILE A N 1
ATOM 595 C CA . ILE A 1 82 ? 20.693 12.049 -23.588 1.00 85.25 82 ILE A CA 1
ATOM 596 C C . ILE A 1 82 ? 19.983 13.233 -24.247 1.00 85.25 82 ILE A C 1
ATOM 598 O O . ILE A 1 82 ? 18.848 13.574 -23.921 1.00 85.25 82 ILE A O 1
ATOM 602 N N . SER A 1 83 ? 20.634 13.860 -25.230 1.00 87.19 83 SER A N 1
ATOM 603 C CA . SER A 1 83 ? 19.993 14.930 -26.002 1.00 87.19 83 SER A CA 1
ATOM 604 C C . SER A 1 83 ? 18.810 14.405 -26.827 1.00 87.19 83 SER A C 1
ATOM 606 O O . SER A 1 83 ? 18.862 13.310 -27.388 1.00 87.19 83 SER A O 1
ATOM 608 N N . ALA A 1 84 ? 17.769 15.224 -26.996 1.00 86.88 84 ALA A N 1
ATOM 609 C CA . ALA A 1 84 ? 16.600 14.863 -27.806 1.00 86.88 84 ALA A CA 1
ATOM 610 C C . ALA A 1 84 ? 16.970 14.476 -29.252 1.00 86.88 84 ALA A C 1
ATOM 612 O O . ALA A 1 84 ? 16.409 13.535 -29.810 1.00 86.88 84 ALA A O 1
ATOM 613 N N . LYS A 1 85 ? 17.969 15.154 -29.839 1.00 87.69 85 LYS A N 1
ATOM 614 C CA . LYS A 1 85 ? 18.507 14.819 -31.165 1.00 87.69 85 LYS A CA 1
ATOM 615 C C . LYS A 1 85 ? 19.059 13.392 -31.193 1.00 87.69 85 LYS A C 1
ATOM 617 O O . LYS A 1 85 ? 18.686 12.605 -32.057 1.00 87.69 85 LYS A O 1
ATOM 622 N N . ARG A 1 86 ? 19.899 13.046 -30.212 1.00 84.88 86 ARG A N 1
ATOM 623 C CA . ARG A 1 86 ? 20.498 11.713 -30.092 1.00 84.88 86 ARG A CA 1
ATOM 624 C C . ARG A 1 86 ? 19.447 10.628 -29.865 1.00 84.88 86 ARG A C 1
ATOM 626 O O . ARG A 1 86 ? 19.539 9.566 -30.475 1.00 84.88 86 ARG A O 1
ATOM 633 N N . TYR A 1 87 ? 18.447 10.903 -29.027 1.00 90.12 87 TYR A N 1
ATOM 634 C CA . TYR A 1 87 ? 17.312 10.003 -28.826 1.00 90.12 87 TYR A CA 1
ATOM 635 C C . TYR A 1 87 ? 16.613 9.700 -30.152 1.00 90.12 87 TYR A C 1
ATOM 637 O O . TYR A 1 87 ? 16.445 8.538 -30.514 1.00 90.12 87 TYR A O 1
ATOM 645 N N . HIS A 1 88 ? 16.259 10.745 -30.905 1.00 90.50 88 HIS A N 1
ATOM 646 C CA . HIS A 1 88 ? 15.501 10.606 -32.142 1.00 90.50 88 HIS A CA 1
ATOM 647 C C . HIS A 1 88 ? 16.273 9.859 -33.235 1.00 90.50 88 HIS A C 1
ATOM 649 O O . HIS A 1 88 ? 15.699 9.011 -33.916 1.00 90.50 88 HIS A O 1
ATOM 655 N N . GLU A 1 89 ? 17.577 10.112 -33.375 1.00 90.44 89 GLU A N 1
ATOM 656 C CA . GLU A 1 89 ? 18.446 9.385 -34.310 1.00 90.44 89 GLU A CA 1
ATOM 657 C C . GLU A 1 89 ? 18.426 7.873 -34.045 1.00 90.44 89 GLU A C 1
ATOM 659 O O . GLU A 1 89 ? 18.230 7.073 -34.961 1.00 90.44 89 GLU A O 1
ATOM 664 N N . VAL A 1 90 ? 18.599 7.474 -32.782 1.00 86.50 90 VAL A N 1
ATOM 665 C CA . VAL A 1 90 ? 18.649 6.058 -32.400 1.00 86.50 90 VAL A CA 1
ATOM 666 C C . VAL A 1 90 ? 17.264 5.418 -32.465 1.00 86.50 90 VAL A C 1
ATOM 668 O O . VAL A 1 90 ? 17.147 4.312 -32.984 1.00 86.50 90 VAL A O 1
ATOM 671 N N . ALA A 1 91 ? 16.217 6.102 -31.997 1.00 88.44 91 ALA A N 1
ATOM 672 C CA . ALA A 1 91 ? 14.844 5.603 -32.064 1.00 88.44 91 ALA A CA 1
ATOM 673 C C . ALA A 1 91 ? 14.389 5.395 -33.518 1.00 88.44 91 ALA A C 1
ATOM 675 O O . ALA A 1 91 ? 13.787 4.376 -33.840 1.00 88.44 91 ALA A O 1
ATOM 676 N N . THR A 1 92 ? 14.746 6.304 -34.430 1.00 89.56 92 THR A N 1
ATOM 677 C CA . THR A 1 92 ? 14.446 6.161 -35.866 1.00 89.56 92 THR A CA 1
ATOM 678 C C . THR A 1 92 ? 15.184 4.970 -36.480 1.00 89.56 92 THR A C 1
ATOM 680 O O . THR A 1 92 ? 14.600 4.187 -37.232 1.00 89.56 92 THR A O 1
ATOM 683 N N . ALA A 1 93 ? 16.463 4.790 -36.139 1.00 87.00 93 ALA A N 1
ATOM 684 C CA . ALA A 1 93 ? 17.239 3.636 -36.589 1.00 87.00 93 ALA A CA 1
ATOM 685 C C . ALA A 1 93 ? 16.687 2.308 -36.036 1.00 87.00 93 ALA A C 1
ATOM 687 O O . ALA A 1 93 ? 16.685 1.302 -36.738 1.00 87.00 93 ALA A O 1
ATOM 688 N N . LEU A 1 94 ? 16.189 2.306 -34.798 1.00 86.25 94 LEU A N 1
ATOM 689 C CA . LEU A 1 94 ? 15.550 1.144 -34.188 1.00 86.25 94 LEU A CA 1
ATOM 690 C C . LEU A 1 94 ? 14.225 0.817 -34.892 1.00 86.25 94 LEU A C 1
ATOM 692 O O . LEU A 1 94 ? 14.045 -0.291 -35.382 1.00 86.25 94 LEU A O 1
ATOM 696 N N . ASN A 1 95 ? 13.338 1.803 -35.034 1.00 85.19 95 ASN A N 1
ATOM 697 C CA . ASN A 1 95 ? 12.001 1.623 -35.607 1.00 85.19 95 ASN A CA 1
ATOM 698 C C . ASN A 1 95 ? 12.001 1.297 -37.117 1.00 85.19 95 ASN A C 1
ATOM 700 O O . ASN A 1 95 ? 10.974 0.892 -37.654 1.00 85.19 95 ASN A O 1
ATOM 704 N N . SER A 1 96 ? 13.135 1.446 -37.809 1.00 84.81 96 SER A N 1
ATOM 705 C CA . SER A 1 96 ? 13.298 1.058 -39.221 1.00 84.81 96 SER A CA 1
ATOM 706 C C . SER A 1 96 ? 13.846 -0.360 -39.421 1.00 84.81 96 SER A C 1
ATOM 708 O O . SER A 1 96 ? 13.828 -0.865 -40.545 1.00 84.81 96 SER A O 1
ATOM 710 N N . ALA A 1 97 ? 14.320 -1.021 -38.362 1.00 83.94 97 ALA A N 1
ATOM 711 C CA . ALA A 1 97 ? 14.879 -2.363 -38.445 1.00 83.94 97 ALA A CA 1
ATOM 712 C C . ALA A 1 97 ? 13.804 -3.445 -38.176 1.00 83.94 97 ALA A C 1
ATOM 714 O O . ALA A 1 97 ? 12.906 -3.244 -37.357 1.00 83.94 97 ALA A O 1
ATOM 715 N N . PRO A 1 98 ? 13.867 -4.608 -38.856 1.00 84.00 98 PRO A N 1
ATOM 716 C CA . PRO A 1 98 ? 12.861 -5.660 -38.711 1.00 84.00 98 PRO A CA 1
ATOM 717 C C . PRO A 1 98 ? 12.968 -6.318 -37.335 1.00 84.00 98 PRO A C 1
ATOM 719 O O . PRO A 1 98 ? 14.026 -6.844 -37.008 1.00 84.00 98 PRO A O 1
ATOM 722 N N . VAL A 1 99 ? 11.880 -6.318 -36.558 1.00 82.75 99 VAL A N 1
ATOM 723 C CA . VAL A 1 99 ? 11.840 -6.806 -35.160 1.00 82.75 99 VAL A CA 1
ATOM 724 C C . VAL A 1 99 ? 11.927 -8.338 -35.054 1.00 82.75 99 VAL A C 1
ATOM 726 O O . VAL A 1 99 ? 12.255 -8.888 -33.995 1.00 82.75 99 VAL A O 1
ATOM 729 N N . ASP A 1 100 ? 11.680 -9.050 -36.155 1.00 84.25 100 ASP A N 1
ATOM 730 C CA . ASP A 1 100 ? 11.762 -10.507 -36.204 1.00 84.25 100 ASP A CA 1
ATOM 731 C C . ASP A 1 100 ? 13.155 -11.000 -35.793 1.00 84.25 100 ASP A C 1
ATOM 733 O O . ASP A 1 100 ? 14.183 -10.638 -36.366 1.00 84.25 100 ASP A O 1
ATOM 737 N N . GLY A 1 101 ? 13.193 -11.849 -34.765 1.00 79.81 101 GLY A N 1
ATOM 738 C CA . GLY A 1 101 ? 14.440 -12.422 -34.259 1.00 79.81 101 GLY A CA 1
ATOM 739 C C . GLY A 1 101 ? 15.240 -11.516 -33.319 1.00 79.81 101 GLY A C 1
ATOM 740 O O . GLY A 1 101 ? 16.351 -11.885 -32.948 1.00 79.81 101 GLY A O 1
ATOM 741 N N . TRP A 1 102 ? 14.699 -10.382 -32.860 1.00 87.69 102 TRP A N 1
ATOM 742 C CA . TRP A 1 102 ? 15.397 -9.517 -31.895 1.00 87.69 102 TRP A CA 1
ATOM 743 C C . TRP A 1 102 ? 15.518 -10.107 -30.499 1.00 87.69 102 TRP A C 1
ATOM 745 O O . TRP A 1 102 ? 16.405 -9.714 -29.751 1.00 87.69 102 TRP A O 1
ATOM 755 N N . LYS A 1 103 ? 14.657 -11.055 -30.126 1.00 86.56 103 LYS A N 1
ATOM 756 C CA . LYS A 1 103 ? 14.568 -11.571 -28.753 1.00 86.56 103 LYS A CA 1
ATOM 757 C C . LYS A 1 103 ? 15.916 -12.007 -28.146 1.00 86.56 103 LYS A C 1
ATOM 759 O O . LYS A 1 103 ? 16.213 -11.556 -27.039 1.00 86.56 103 LYS A O 1
ATOM 764 N N . PRO A 1 104 ? 16.770 -12.796 -28.826 1.00 86.75 104 PRO A N 1
ATOM 765 C CA . PRO A 1 104 ? 18.078 -13.169 -28.286 1.00 86.75 104 PRO A CA 1
ATOM 766 C C . PRO A 1 104 ? 19.018 -11.966 -28.122 1.00 86.75 104 PRO A C 1
ATOM 768 O O . PRO A 1 104 ? 19.668 -11.833 -27.086 1.00 86.75 104 PRO A O 1
ATOM 771 N N . ALA A 1 105 ? 19.050 -11.062 -29.108 1.00 87.31 105 ALA A N 1
ATOM 772 C CA . ALA A 1 105 ? 19.872 -9.854 -29.058 1.00 87.31 105 ALA A CA 1
ATOM 773 C C . ALA A 1 105 ? 19.406 -8.904 -27.945 1.00 87.31 105 ALA A C 1
ATOM 775 O O . ALA A 1 105 ? 20.219 -8.400 -27.178 1.00 87.31 105 ALA A O 1
ATOM 776 N N . PHE A 1 106 ? 18.094 -8.736 -27.786 1.00 88.81 106 PHE A N 1
ATOM 777 C CA . PHE A 1 106 ? 17.492 -7.906 -26.751 1.00 88.81 106 PHE A CA 1
ATOM 778 C C . PHE A 1 106 ? 17.769 -8.448 -25.344 1.00 88.81 106 PHE A C 1
ATOM 780 O O . PHE A 1 106 ? 18.095 -7.682 -24.440 1.00 88.81 106 PHE A O 1
ATOM 787 N N . HIS A 1 107 ? 17.725 -9.769 -25.150 1.00 88.56 107 HIS A N 1
ATOM 788 C CA . HIS A 1 107 ? 18.126 -10.390 -23.883 1.00 88.56 107 HIS A CA 1
ATOM 789 C C . HIS A 1 107 ? 19.605 -10.140 -23.571 1.00 88.56 107 HIS A C 1
ATOM 791 O O . HIS A 1 107 ? 19.951 -9.827 -22.431 1.00 88.56 107 HIS A O 1
ATOM 797 N N . GLN A 1 108 ? 20.474 -10.242 -24.578 1.00 85.94 108 GLN A N 1
ATOM 798 C CA . GLN A 1 108 ? 21.889 -9.925 -24.422 1.00 85.94 108 GLN A CA 1
ATOM 799 C C . GLN A 1 108 ? 22.088 -8.445 -24.067 1.00 85.94 108 GLN A C 1
ATOM 801 O O . GLN A 1 108 ? 22.844 -8.139 -23.145 1.00 85.94 108 GLN A O 1
ATOM 806 N N . TRP A 1 109 ? 21.377 -7.530 -24.731 1.00 87.62 109 TRP A N 1
ATOM 807 C CA . TRP A 1 109 ? 21.416 -6.099 -24.423 1.00 87.62 109 TRP A CA 1
ATOM 808 C C . TRP A 1 109 ? 20.942 -5.810 -23.002 1.00 87.62 109 TRP A C 1
ATOM 810 O O . TRP A 1 109 ? 21.641 -5.104 -22.284 1.00 87.62 109 TRP A O 1
ATOM 820 N N . LEU A 1 110 ? 19.830 -6.403 -22.554 1.00 88.50 110 LEU A N 1
ATOM 821 C CA . LEU A 1 110 ? 19.347 -6.282 -21.174 1.00 88.50 110 LEU A CA 1
ATOM 822 C C . LEU A 1 110 ? 20.365 -6.814 -20.165 1.00 88.50 110 LEU A C 1
ATOM 824 O O . LEU A 1 110 ? 20.630 -6.163 -19.159 1.00 88.50 110 LEU A O 1
ATOM 828 N N . SER A 1 111 ? 20.970 -7.972 -20.435 1.00 85.94 111 SER A N 1
ATOM 829 C CA . SER A 1 111 ? 22.001 -8.540 -19.564 1.00 85.94 111 SER A CA 1
ATOM 830 C C . SER A 1 111 ? 23.199 -7.598 -19.428 1.00 85.94 111 SER A C 1
ATOM 832 O O . SER A 1 111 ? 23.657 -7.345 -18.316 1.00 85.94 111 SER A O 1
ATOM 834 N N . MET A 1 112 ? 23.675 -7.045 -20.547 1.00 82.75 112 MET A N 1
ATOM 835 C CA . MET A 1 112 ? 24.783 -6.083 -20.575 1.00 82.75 112 MET A CA 1
ATOM 836 C C . MET A 1 112 ? 24.403 -4.753 -19.921 1.00 82.75 112 MET A C 1
ATOM 838 O O . MET A 1 112 ? 25.209 -4.134 -19.234 1.00 82.75 112 MET A O 1
ATOM 842 N N . PHE A 1 113 ? 23.164 -4.307 -20.112 1.00 84.12 113 PHE A N 1
ATOM 843 C CA . PHE A 1 113 ? 22.641 -3.081 -19.527 1.00 84.12 113 PHE A CA 1
ATOM 844 C C . PHE A 1 113 ? 22.521 -3.185 -18.005 1.00 84.12 113 PHE A C 1
ATOM 846 O O . PHE A 1 113 ? 22.866 -2.246 -17.290 1.00 84.12 113 PHE A O 1
ATOM 853 N N . ARG A 1 114 ? 22.096 -4.343 -17.489 1.00 85.69 114 ARG A N 1
ATOM 854 C CA . ARG A 1 114 ? 22.022 -4.631 -16.050 1.00 85.69 114 ARG A CA 1
ATOM 855 C C . ARG A 1 114 ? 23.405 -4.713 -15.418 1.00 85.69 114 ARG A C 1
ATOM 857 O O . ARG A 1 114 ? 23.616 -4.090 -14.382 1.00 85.69 114 ARG A O 1
ATOM 864 N N . SER A 1 115 ? 24.341 -5.415 -16.059 1.00 77.81 115 SER A N 1
ATOM 865 C CA . SER A 1 115 ? 25.707 -5.586 -15.548 1.00 77.81 115 SER A CA 1
ATOM 866 C C . SER A 1 115 ? 26.562 -4.321 -15.645 1.00 77.81 115 SER A C 1
ATOM 868 O O . SER A 1 115 ? 27.551 -4.191 -14.923 1.00 77.81 115 SER A O 1
ATOM 870 N N . HIS A 1 116 ? 26.197 -3.369 -16.508 1.00 69.00 116 HIS A N 1
ATOM 871 C CA . HIS A 1 116 ? 26.930 -2.119 -16.623 1.00 69.00 116 HIS A CA 1
ATOM 872 C C . HIS A 1 116 ? 26.742 -1.256 -15.370 1.00 69.00 116 HIS A C 1
ATOM 874 O O . HIS A 1 116 ? 25.643 -0.768 -15.091 1.00 69.00 116 HIS A O 1
ATOM 880 N N . LYS A 1 117 ? 27.836 -1.018 -14.640 1.00 62.66 117 LYS A N 1
ATOM 881 C CA . LYS A 1 117 ? 27.929 0.080 -13.678 1.00 62.66 117 LYS A CA 1
ATOM 882 C C . LYS A 1 117 ? 27.996 1.371 -14.482 1.00 62.66 117 LYS A C 1
ATOM 884 O O . LYS A 1 117 ? 29.070 1.799 -14.892 1.00 62.66 117 LYS A O 1
ATOM 889 N N . THR A 1 118 ? 26.844 1.954 -14.781 1.00 55.91 118 THR A N 1
ATOM 890 C CA . THR A 1 118 ? 26.796 3.333 -15.253 1.00 55.91 118 THR A CA 1
ATOM 891 C C . THR A 1 118 ? 27.402 4.189 -14.153 1.00 55.91 118 THR A C 1
ATOM 893 O O . THR A 1 118 ? 26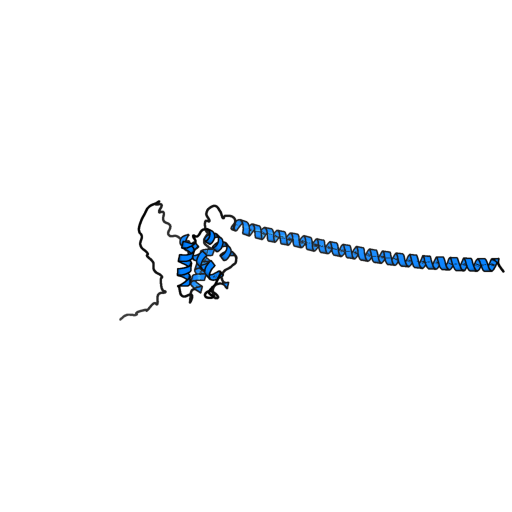.749 4.411 -13.138 1.00 55.91 118 THR A O 1
ATOM 896 N N . HIS A 1 119 ? 28.648 4.635 -14.341 1.00 47.97 119 HIS A N 1
ATOM 897 C CA . HIS A 1 119 ? 29.169 5.801 -13.643 1.00 47.97 119 HIS A CA 1
ATOM 898 C C . HIS A 1 119 ? 28.291 6.961 -14.079 1.00 47.97 119 HIS A C 1
ATOM 900 O O . HIS A 1 119 ? 28.535 7.613 -15.095 1.00 47.97 119 HIS A O 1
ATOM 906 N N . GLN A 1 120 ? 27.192 7.145 -13.361 1.00 45.50 120 GLN A N 1
ATOM 907 C CA . GLN A 1 120 ? 26.446 8.370 -13.459 1.00 45.50 120 GLN A CA 1
ATOM 908 C C . GLN A 1 120 ? 27.453 9.459 -13.079 1.00 45.50 120 GLN A C 1
ATOM 910 O O . GLN A 1 120 ? 28.220 9.302 -12.125 1.00 45.50 120 GLN A O 1
ATOM 915 N N . GLY A 1 121 ? 27.510 10.553 -13.844 1.00 40.66 121 GLY A N 1
ATOM 916 C CA . GLY A 1 121 ? 28.163 11.764 -13.346 1.00 40.66 121 GLY A CA 1
ATOM 917 C C . GLY A 1 121 ? 27.627 12.099 -11.942 1.00 40.66 121 GLY A C 1
ATOM 918 O O . GLY A 1 121 ? 26.614 11.521 -11.552 1.00 40.66 121 GLY A O 1
ATOM 919 N N . PRO A 1 122 ? 28.259 13.012 -11.186 1.00 41.91 122 PRO A N 1
ATOM 920 C CA . PRO A 1 122 ? 28.074 13.224 -9.735 1.00 41.91 122 PRO A CA 1
ATOM 921 C C . PRO A 1 122 ? 26.672 13.705 -9.272 1.00 41.91 122 PRO A C 1
ATOM 923 O O . PRO A 1 122 ? 26.544 14.531 -8.376 1.00 41.91 122 PRO A O 1
ATOM 926 N N . ARG A 1 123 ? 25.591 13.211 -9.872 1.00 46.12 123 ARG A N 1
ATOM 927 C CA . ARG A 1 123 ? 24.196 13.483 -9.558 1.00 46.12 123 ARG A CA 1
ATOM 928 C C . ARG A 1 123 ? 23.330 12.245 -9.330 1.00 46.12 123 ARG A C 1
ATOM 930 O O . ARG A 1 123 ? 22.167 12.432 -9.004 1.00 46.12 123 ARG A O 1
ATOM 937 N N . PHE A 1 124 ? 23.858 11.027 -9.451 1.00 46.34 124 PHE A N 1
ATOM 938 C CA . PHE A 1 124 ? 23.087 9.812 -9.167 1.00 46.34 124 PHE A CA 1
ATOM 939 C C . PHE A 1 124 ? 23.977 8.652 -8.692 1.00 46.34 124 PHE A C 1
ATOM 941 O O . PHE A 1 124 ? 24.083 7.619 -9.347 1.00 46.34 124 PHE A O 1
ATOM 948 N N . ASP A 1 125 ? 24.575 8.822 -7.519 1.00 49.19 125 ASP A N 1
ATOM 949 C CA . ASP A 1 125 ? 24.682 7.727 -6.552 1.00 49.19 125 ASP A CA 1
ATOM 950 C C . ASP A 1 125 ? 23.766 8.133 -5.391 1.00 49.19 125 ASP A C 1
ATOM 952 O O . ASP A 1 125 ? 24.000 9.174 -4.772 1.00 49.19 125 ASP A O 1
ATOM 956 N N . PRO A 1 126 ? 22.605 7.457 -5.262 1.00 50.25 126 PRO A N 1
ATOM 957 C CA . PRO A 1 126 ? 22.471 6.495 -4.170 1.00 50.25 126 PRO A CA 1
ATOM 958 C C . PRO A 1 126 ? 21.582 5.285 -4.527 1.00 50.25 126 PRO A C 1
ATOM 960 O O . PRO A 1 126 ? 20.906 4.756 -3.664 1.00 50.25 126 PRO A O 1
ATOM 963 N N . VAL A 1 127 ? 21.488 4.828 -5.784 1.00 51.41 127 VAL A N 1
ATOM 964 C CA . VAL A 1 127 ? 20.460 3.809 -6.120 1.00 51.41 127 VAL A CA 1
ATOM 965 C C . VAL A 1 127 ? 20.713 2.456 -5.433 1.00 51.41 127 VAL A C 1
ATOM 967 O O . VAL A 1 127 ? 19.759 1.795 -5.034 1.00 51.41 127 VAL A O 1
ATOM 970 N N . SER A 1 128 ? 21.972 2.054 -5.228 1.00 48.50 128 SER A N 1
ATOM 971 C CA . SER A 1 128 ? 22.272 0.805 -4.509 1.00 48.50 128 SER A CA 1
ATOM 972 C C . SER A 1 128 ? 22.038 0.931 -2.999 1.00 48.50 128 SER A C 1
ATOM 974 O O . SER A 1 128 ? 21.459 0.018 -2.418 1.00 48.50 128 SER A O 1
ATOM 976 N N . ASP A 1 129 ? 22.382 2.081 -2.410 1.00 50.62 129 ASP A N 1
ATOM 977 C CA . ASP A 1 129 ? 22.110 2.384 -0.997 1.00 50.62 129 ASP A CA 1
ATOM 978 C C . ASP A 1 129 ? 20.594 2.504 -0.754 1.00 50.62 129 ASP A C 1
ATOM 980 O O . ASP A 1 129 ? 20.073 1.964 0.213 1.00 50.62 129 ASP A O 1
ATOM 984 N N . THR A 1 130 ? 19.839 3.077 -1.701 1.00 60.62 130 THR A N 1
ATOM 985 C CA . THR A 1 130 ? 18.377 3.197 -1.581 1.00 60.62 130 THR A CA 1
ATOM 986 C C . THR A 1 130 ? 17.640 1.866 -1.690 1.00 60.62 130 THR A C 1
ATOM 988 O O . THR A 1 130 ? 16.549 1.755 -1.151 1.00 60.62 130 THR A O 1
ATOM 991 N N . ILE A 1 131 ? 18.173 0.848 -2.378 1.00 67.94 131 ILE A N 1
ATOM 992 C CA . ILE A 1 131 ? 17.496 -0.460 -2.452 1.00 67.94 131 ILE A CA 1
ATOM 993 C C . ILE A 1 131 ? 17.641 -1.200 -1.120 1.00 67.94 131 ILE A C 1
ATOM 995 O O . ILE A 1 131 ? 16.648 -1.719 -0.618 1.00 67.94 131 ILE A O 1
ATOM 999 N N . GLU A 1 132 ? 18.833 -1.193 -0.520 1.00 71.69 132 GLU A N 1
ATOM 1000 C CA . GLU A 1 132 ? 19.057 -1.773 0.809 1.00 71.69 132 GLU A CA 1
ATOM 1001 C C . GLU A 1 132 ? 18.278 -1.000 1.888 1.00 71.69 132 GLU A C 1
ATOM 1003 O O . GLU A 1 132 ? 17.607 -1.607 2.723 1.00 71.69 132 GLU A O 1
ATOM 1008 N N . GLU A 1 133 ? 18.238 0.335 1.803 1.00 75.69 133 GLU A N 1
ATOM 1009 C CA . GLU A 1 133 ? 17.385 1.174 2.655 1.00 75.69 133 GLU A CA 1
ATOM 1010 C C . GLU A 1 133 ? 15.890 0.875 2.463 1.00 75.69 133 GLU A C 1
ATOM 1012 O O . GLU A 1 133 ? 15.146 0.822 3.440 1.00 75.69 133 GLU A O 1
ATOM 1017 N N . LEU A 1 134 ? 15.419 0.638 1.233 1.00 79.69 134 LEU A N 1
ATOM 1018 C CA . LEU A 1 134 ? 14.023 0.271 0.967 1.00 79.69 134 LEU A CA 1
ATOM 1019 C C . LEU A 1 134 ? 13.684 -1.122 1.506 1.00 79.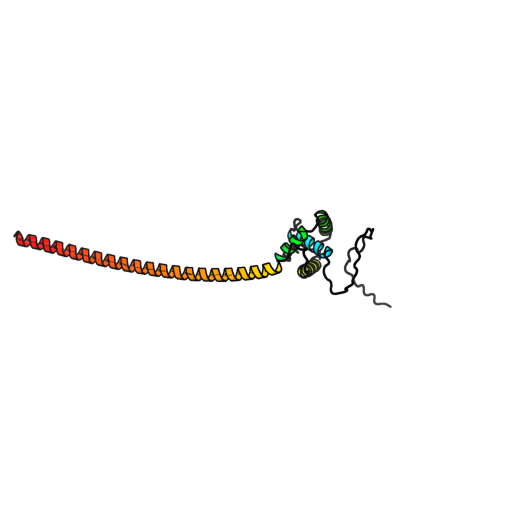69 134 LEU A C 1
ATOM 1021 O O . LEU A 1 134 ? 12.588 -1.317 2.033 1.00 79.69 134 LEU A O 1
ATOM 1025 N N . GLU A 1 135 ? 14.599 -2.085 1.406 1.00 82.19 135 GLU A N 1
ATOM 1026 C CA . GLU A 1 135 ? 14.432 -3.413 2.002 1.00 82.19 135 GLU A CA 1
ATOM 1027 C C . GLU A 1 135 ? 14.404 -3.337 3.534 1.00 82.19 135 GLU A C 1
ATOM 1029 O O . GLU A 1 135 ? 13.559 -3.977 4.169 1.00 82.19 135 GLU A O 1
ATOM 1034 N N . GLN A 1 136 ? 15.259 -2.499 4.126 1.00 85.38 136 GLN A N 1
ATOM 1035 C CA . GLN A 1 136 ? 15.289 -2.247 5.563 1.00 85.38 136 GLN A CA 1
ATOM 1036 C C . GLN A 1 136 ? 14.019 -1.532 6.043 1.00 85.38 136 GLN A C 1
ATOM 1038 O O . GLN A 1 136 ? 13.418 -1.953 7.032 1.00 85.38 136 GLN A O 1
ATOM 1043 N N . LEU A 1 137 ? 13.549 -0.514 5.318 1.00 87.56 137 LEU A N 1
ATOM 1044 C CA . LEU A 1 137 ? 12.278 0.160 5.592 1.00 87.56 137 LEU A CA 1
ATOM 1045 C C . LEU A 1 137 ? 11.092 -0.799 5.444 1.00 87.56 137 LEU A C 1
ATOM 1047 O O . LEU A 1 137 ? 10.185 -0.787 6.271 1.00 87.56 137 LEU A O 1
ATOM 1051 N N . ALA A 1 138 ? 11.099 -1.676 4.439 1.00 88.00 138 ALA A N 1
ATOM 1052 C CA . ALA A 1 138 ? 10.064 -2.692 4.271 1.00 88.00 138 ALA A CA 1
ATOM 1053 C C . ALA A 1 138 ? 10.086 -3.742 5.395 1.00 88.00 138 ALA A C 1
ATOM 1055 O O . ALA A 1 138 ? 9.038 -4.289 5.747 1.00 88.00 138 ALA A O 1
ATOM 1056 N N . ALA A 1 139 ? 11.259 -4.047 5.957 1.00 90.62 139 ALA A N 1
ATOM 1057 C CA . ALA A 1 139 ? 11.384 -4.898 7.135 1.00 90.62 139 ALA A CA 1
ATOM 1058 C C . ALA A 1 139 ? 10.841 -4.209 8.393 1.00 90.62 139 ALA A C 1
ATOM 1060 O O . ALA A 1 139 ? 9.998 -4.796 9.067 1.00 90.62 139 ALA A O 1
ATOM 1061 N N . GLN A 1 140 ? 11.227 -2.956 8.641 1.00 91.12 140 GLN A N 1
ATOM 1062 C CA . GLN A 1 140 ? 10.711 -2.152 9.755 1.00 91.12 140 GLN A CA 1
ATOM 1063 C C . GLN A 1 140 ? 9.195 -1.969 9.672 1.00 91.12 140 GLN A C 1
ATOM 1065 O O . GLN A 1 140 ? 8.498 -2.093 10.670 1.00 91.12 140 GLN A O 1
ATOM 1070 N N . LEU A 1 141 ? 8.658 -1.734 8.474 1.00 94.19 141 LEU A N 1
ATOM 1071 C CA . LEU A 1 141 ? 7.219 -1.586 8.277 1.00 94.19 141 LEU A CA 1
ATOM 1072 C C . LEU A 1 141 ? 6.467 -2.901 8.524 1.00 94.19 141 LEU A C 1
ATOM 1074 O O . LEU A 1 141 ? 5.351 -2.878 9.036 1.00 94.19 141 LEU A O 1
ATOM 1078 N N . ARG A 1 142 ? 7.067 -4.054 8.195 1.00 94.75 142 ARG A N 1
ATOM 1079 C CA . ARG A 1 142 ? 6.506 -5.366 8.558 1.00 94.75 142 ARG A CA 1
ATOM 1080 C C . ARG A 1 142 ? 6.524 -5.602 10.065 1.00 94.75 142 ARG A C 1
ATOM 1082 O O . ARG A 1 142 ? 5.553 -6.142 10.578 1.00 94.75 142 ARG A O 1
ATOM 1089 N N . GLU A 1 143 ? 7.593 -5.205 10.744 1.00 94.69 143 GLU A N 1
ATOM 1090 C CA . GLU A 1 143 ? 7.724 -5.319 12.199 1.00 94.69 143 GLU A CA 1
ATOM 1091 C C . GLU A 1 143 ? 6.714 -4.420 12.920 1.00 94.69 143 GLU A C 1
ATOM 1093 O O . GLU A 1 143 ? 5.900 -4.919 13.687 1.00 94.69 143 GLU A O 1
ATOM 1098 N N . GLN A 1 144 ? 6.649 -3.133 12.567 1.00 93.69 144 GLN A N 1
ATOM 1099 C CA . GLN A 1 144 ? 5.654 -2.202 13.114 1.00 93.69 144 GLN A CA 1
ATOM 1100 C C . GLN A 1 144 ? 4.221 -2.652 12.844 1.00 93.69 144 GLN A C 1
ATOM 1102 O O . GLN A 1 144 ? 3.340 -2.473 13.681 1.00 93.69 144 GLN A O 1
ATOM 1107 N N . LYS A 1 145 ? 3.965 -3.236 11.670 1.00 95.31 145 LYS A N 1
ATOM 1108 C CA . LYS A 1 145 ? 2.652 -3.797 11.371 1.00 95.31 145 LYS A CA 1
ATOM 1109 C C . LYS A 1 145 ? 2.321 -4.970 12.296 1.00 95.31 145 LYS A C 1
ATOM 1111 O O . LYS A 1 145 ? 1.206 -5.018 12.792 1.00 95.31 145 LYS A O 1
ATOM 1116 N N . ALA A 1 146 ? 3.269 -5.872 12.542 1.00 95.62 146 ALA A N 1
ATOM 1117 C CA . ALA A 1 146 ? 3.060 -6.981 13.469 1.00 95.62 146 ALA A CA 1
ATOM 1118 C C . ALA A 1 146 ? 2.795 -6.483 14.902 1.00 95.62 146 ALA A C 1
ATOM 1120 O O . ALA A 1 146 ? 1.867 -6.960 15.541 1.00 95.62 146 ALA A O 1
ATOM 1121 N N . GLU A 1 147 ? 3.532 -5.469 15.369 1.00 96.50 147 GLU A N 1
ATOM 1122 C CA . GLU A 1 147 ? 3.286 -4.844 16.679 1.00 96.50 147 GLU A CA 1
ATOM 1123 C C . GLU A 1 147 ? 1.889 -4.210 16.777 1.00 96.50 147 GLU A C 1
ATOM 1125 O O . GLU A 1 147 ? 1.234 -4.302 17.816 1.00 96.50 147 GLU A O 1
ATOM 1130 N N . LEU A 1 148 ? 1.419 -3.563 15.705 1.00 96.56 148 LEU A N 1
ATOM 1131 C CA . LEU A 1 148 ? 0.066 -3.005 15.651 1.00 96.56 148 LEU A CA 1
ATOM 1132 C C . LEU A 1 148 ? -1.005 -4.096 15.648 1.00 96.56 148 LEU A C 1
ATOM 1134 O O . LEU A 1 148 ? -2.009 -3.934 16.336 1.00 96.56 148 LEU A O 1
ATOM 1138 N N . ASP A 1 149 ? -0.789 -5.186 14.910 1.00 96.69 149 ASP A N 1
ATOM 1139 C CA . ASP A 1 149 ? -1.709 -6.325 14.870 1.00 96.69 149 ASP A CA 1
ATOM 1140 C C . ASP A 1 149 ? -1.816 -6.983 16.269 1.00 96.69 149 ASP A C 1
ATOM 1142 O O . ASP A 1 149 ? -2.919 -7.296 16.725 1.00 96.69 149 ASP A O 1
ATOM 1146 N N . ASP A 1 150 ? -0.697 -7.122 16.991 1.00 96.88 150 ASP A N 1
ATOM 1147 C CA . ASP A 1 150 ? -0.670 -7.631 18.372 1.00 96.88 150 ASP A CA 1
ATOM 1148 C C . ASP A 1 150 ? -1.395 -6.683 19.345 1.00 96.88 150 ASP A C 1
ATOM 1150 O O . ASP A 1 150 ? -2.227 -7.115 20.148 1.00 96.88 150 ASP A O 1
ATOM 1154 N N . LEU A 1 151 ? -1.140 -5.372 19.245 1.00 96.75 151 LEU A N 1
ATOM 1155 C CA . LEU A 1 151 ? -1.815 -4.369 20.073 1.00 96.75 151 LEU A CA 1
ATOM 1156 C C . LEU A 1 151 ? -3.326 -4.325 19.798 1.00 96.75 151 LEU A C 1
ATOM 1158 O O . LEU A 1 151 ? -4.123 -4.148 20.722 1.00 96.75 151 LEU A O 1
ATOM 1162 N N . GLU A 1 152 ? -3.735 -4.486 18.539 1.00 97.81 152 GLU A N 1
ATOM 1163 C CA . GLU A 1 152 ? -5.144 -4.564 18.163 1.00 97.81 152 GLU A CA 1
ATOM 1164 C C . GLU A 1 152 ? -5.813 -5.786 18.805 1.00 97.81 152 GLU A C 1
ATOM 1166 O O . GLU A 1 152 ? -6.898 -5.653 19.380 1.00 97.81 152 GLU A O 1
ATOM 1171 N N . ALA A 1 153 ? -5.158 -6.951 18.781 1.00 97.50 153 ALA A N 1
ATOM 1172 C CA . ALA A 1 153 ? -5.662 -8.159 19.430 1.00 97.50 153 ALA A CA 1
ATOM 1173 C C . ALA A 1 153 ? -5.836 -7.971 20.950 1.00 97.50 153 ALA A C 1
ATOM 1175 O O . ALA A 1 153 ? -6.878 -8.335 21.505 1.00 97.50 153 ALA A O 1
ATOM 1176 N N . ASP A 1 154 ? -4.868 -7.335 21.615 1.00 97.56 154 ASP A N 1
ATOM 1177 C CA . ASP A 1 154 ? -4.948 -7.012 23.044 1.00 97.56 154 ASP A CA 1
ATOM 1178 C C . ASP A 1 154 ? -6.104 -6.048 23.354 1.00 97.56 154 ASP A C 1
ATOM 1180 O O . ASP A 1 154 ? -6.857 -6.244 24.317 1.00 97.56 154 ASP A O 1
ATOM 1184 N N . CYS A 1 155 ? -6.293 -5.016 22.525 1.00 97.38 155 CYS A N 1
ATOM 1185 C CA . CYS A 1 155 ? -7.415 -4.089 22.657 1.00 97.38 155 CYS A CA 1
ATOM 1186 C C . CYS A 1 155 ? -8.767 -4.797 22.501 1.00 97.38 155 CYS A C 1
ATOM 1188 O O . CYS A 1 155 ? -9.673 -4.551 23.304 1.00 97.38 155 CYS A O 1
ATOM 1190 N N . GLN A 1 156 ? -8.900 -5.689 21.517 1.00 97.94 156 GLN A N 1
ATOM 1191 C CA . GLN A 1 156 ? -10.120 -6.469 21.292 1.00 97.94 156 GLN A CA 1
ATOM 1192 C C . GLN A 1 156 ? -10.431 -7.393 22.479 1.00 97.94 156 GLN A C 1
ATOM 1194 O O . GLN A 1 156 ? -11.581 -7.478 22.922 1.00 97.94 156 GLN A O 1
ATOM 1199 N N . GLU A 1 157 ? -9.420 -8.050 23.052 1.00 97.69 157 GLU A N 1
ATOM 1200 C CA . GLU A 1 157 ? -9.615 -8.896 24.232 1.00 97.69 157 GLU A CA 1
ATOM 1201 C C . GLU A 1 157 ? -10.009 -8.066 25.461 1.00 97.69 157 GLU A C 1
ATOM 1203 O O . GLU A 1 157 ? -10.918 -8.437 26.212 1.00 97.69 157 GLU A O 1
ATOM 1208 N N . HIS A 1 158 ? -9.390 -6.900 25.650 1.00 97.81 158 HIS A N 1
ATOM 1209 C CA . HIS A 1 158 ? -9.756 -6.001 26.737 1.00 97.81 158 HIS A CA 1
ATOM 1210 C C . HIS A 1 158 ? -11.191 -5.467 26.587 1.00 97.81 158 HIS A C 1
ATOM 1212 O O . HIS A 1 158 ? -11.936 -5.402 27.570 1.00 97.81 158 HIS A O 1
ATOM 1218 N N . GLU A 1 159 ? -11.624 -5.141 25.368 1.00 98.19 159 GLU A N 1
ATOM 1219 C CA . GLU A 1 159 ? -13.010 -4.761 25.078 1.00 98.19 159 GLU A CA 1
ATOM 1220 C C . GLU A 1 159 ? -13.985 -5.898 25.416 1.00 98.19 159 GLU A C 1
ATOM 1222 O O . GLU A 1 159 ? -14.988 -5.675 26.105 1.00 98.19 159 GLU A O 1
ATOM 1227 N N . ARG A 1 160 ? -13.653 -7.138 25.038 1.00 98.12 160 ARG A N 1
ATOM 1228 C CA . ARG A 1 160 ? -14.445 -8.329 25.376 1.00 98.12 160 ARG A CA 1
ATOM 1229 C C . ARG A 1 160 ? -14.590 -8.507 26.889 1.00 98.12 160 ARG A C 1
ATOM 1231 O O . ARG A 1 160 ? -15.691 -8.771 27.379 1.00 98.12 160 ARG A O 1
ATOM 1238 N N . LEU A 1 161 ? -13.506 -8.331 27.644 1.00 98.06 161 LEU A N 1
ATOM 1239 C CA . LEU A 1 161 ? -13.515 -8.416 29.108 1.00 98.06 161 LEU A CA 1
ATOM 1240 C C . LEU A 1 161 ? -14.370 -7.315 29.749 1.00 98.06 161 LEU A C 1
ATOM 1242 O O . LEU A 1 161 ? -15.134 -7.580 30.684 1.00 98.06 161 LEU A O 1
ATOM 1246 N N . LEU A 1 162 ? -14.275 -6.080 29.249 1.00 98.19 162 LEU A N 1
ATOM 1247 C CA . LEU A 1 162 ? -15.109 -4.974 29.720 1.00 98.19 162 LEU A CA 1
ATOM 1248 C C . LEU A 1 162 ? -16.592 -5.233 29.446 1.00 98.19 162 LEU A C 1
ATOM 1250 O O . LEU A 1 162 ? -17.423 -5.000 30.328 1.00 98.19 162 LEU A O 1
ATOM 1254 N N . GLN A 1 163 ? -16.917 -5.770 28.272 1.00 98.25 163 GLN A N 1
ATOM 1255 C CA . GLN A 1 163 ? -18.280 -6.129 27.903 1.00 98.25 163 GLN A CA 1
ATOM 1256 C C . GLN A 1 163 ? -18.845 -7.220 28.826 1.00 98.25 163 GLN A C 1
ATOM 1258 O O . GLN A 1 163 ? -19.929 -7.051 29.386 1.00 98.25 163 GLN A O 1
ATOM 1263 N N . GLN A 1 164 ? -18.077 -8.277 29.107 1.00 98.00 164 GLN A N 1
ATOM 1264 C CA . GLN A 1 164 ? -18.473 -9.312 30.072 1.00 98.00 164 GLN A CA 1
ATOM 1265 C C . GLN A 1 164 ? -18.699 -8.748 31.476 1.00 98.00 164 GLN A C 1
ATOM 1267 O O . GLN A 1 164 ? -19.660 -9.103 32.165 1.00 98.00 164 GLN A O 1
ATOM 1272 N N . ARG A 1 165 ? -17.821 -7.845 31.924 1.00 98.06 165 ARG A N 1
ATOM 1273 C CA . ARG A 1 165 ? -17.964 -7.202 33.232 1.00 98.06 165 ARG A CA 1
ATOM 1274 C C . ARG A 1 165 ? -19.215 -6.332 33.290 1.00 98.06 165 ARG A C 1
ATOM 1276 O O . ARG A 1 165 ? -19.884 -6.313 34.324 1.00 98.06 165 ARG A O 1
ATOM 1283 N N . ARG A 1 166 ? -19.538 -5.631 32.204 1.00 98.31 166 ARG A N 1
ATOM 1284 C CA . ARG A 1 166 ? -20.758 -4.831 32.090 1.00 98.31 166 ARG A CA 1
ATOM 1285 C C . ARG A 1 166 ? -22.003 -5.705 32.197 1.00 98.31 166 ARG A C 1
ATOM 1287 O O . ARG A 1 166 ? -22.841 -5.434 33.049 1.00 98.31 166 ARG A O 1
ATOM 1294 N N . GLU A 1 167 ? -22.069 -6.793 31.437 1.00 98.25 167 GLU A N 1
ATOM 1295 C CA . GLU A 1 167 ? -23.179 -7.753 31.496 1.00 98.25 167 GLU A CA 1
ATOM 1296 C C . GLU A 1 167 ? -23.342 -8.351 32.898 1.00 98.25 167 GLU A C 1
ATOM 1298 O O . GLU A 1 167 ? -24.451 -8.452 33.425 1.00 98.25 167 GLU A O 1
ATOM 1303 N N . HIS A 1 168 ? -22.232 -8.690 33.557 1.00 98.25 168 HIS A N 1
ATOM 1304 C CA . HIS A 1 168 ? -22.263 -9.162 34.936 1.00 98.25 168 HIS A CA 1
ATOM 1305 C C . HIS A 1 168 ? -22.848 -8.116 35.901 1.00 98.25 1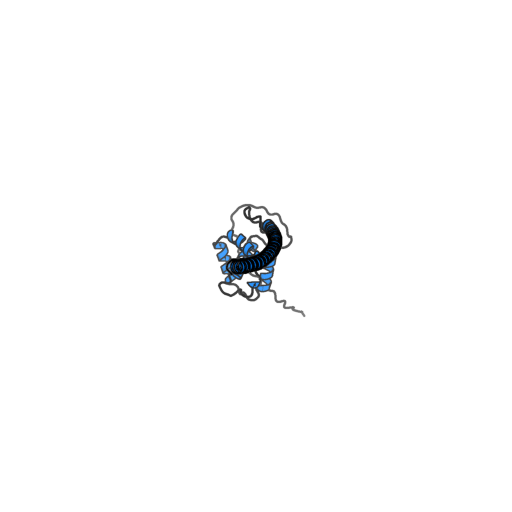68 HIS A C 1
ATOM 1307 O O . HIS A 1 168 ? -23.642 -8.457 36.782 1.00 98.25 168 HIS A O 1
ATOM 1313 N N . LEU A 1 169 ? -22.470 -6.843 35.753 1.00 98.44 169 LEU A N 1
ATOM 1314 C CA . LEU A 1 169 ? -23.005 -5.757 36.575 1.00 98.44 169 LEU A CA 1
ATOM 1315 C C . LEU A 1 169 ? -24.487 -5.497 36.294 1.00 98.44 169 LEU A C 1
ATOM 1317 O O . LEU A 1 169 ? -25.242 -5.313 37.249 1.00 98.44 169 LEU A O 1
ATOM 1321 N N . ASP A 1 170 ? -24.912 -5.546 35.034 1.00 98.50 170 ASP A N 1
ATOM 1322 C CA . ASP A 1 170 ? -26.315 -5.380 34.646 1.00 98.50 170 ASP A CA 1
ATOM 1323 C C . ASP A 1 170 ? -27.185 -6.506 35.225 1.00 98.50 170 ASP A C 1
ATOM 1325 O O . ASP A 1 170 ? -28.217 -6.240 35.845 1.00 98.50 170 ASP A O 1
ATOM 1329 N N . ASN A 1 171 ? -26.716 -7.756 35.163 1.00 98.31 171 ASN A N 1
ATOM 1330 C CA . ASN A 1 171 ? -27.387 -8.897 35.794 1.00 98.31 171 ASN A CA 1
ATOM 1331 C C . ASN A 1 171 ? -27.503 -8.732 37.317 1.00 98.31 171 ASN A C 1
ATOM 1333 O O . ASN A 1 171 ? -28.557 -8.978 37.911 1.00 98.31 171 ASN A O 1
ATOM 1337 N N . ARG A 1 172 ? -26.427 -8.281 37.975 1.00 98.12 172 ARG A N 1
ATOM 1338 C CA . ARG A 1 172 ? -26.452 -8.008 39.420 1.00 98.12 172 ARG A CA 1
ATOM 1339 C C . ARG A 1 172 ? -27.411 -6.878 39.770 1.00 98.12 172 ARG A C 1
ATOM 1341 O O . ARG A 1 172 ? -28.107 -6.978 40.780 1.00 98.12 172 ARG A O 1
ATOM 1348 N N . LYS A 1 173 ? -27.453 -5.820 38.960 1.00 98.38 173 LYS A N 1
ATOM 1349 C CA . LYS A 1 173 ? -28.376 -4.699 39.135 1.00 98.38 173 LYS A CA 1
ATOM 1350 C C . LYS A 1 173 ? -29.826 -5.175 39.041 1.00 98.38 173 LYS A C 1
ATOM 1352 O O . LYS A 1 173 ? -30.583 -4.924 39.975 1.00 98.38 173 LYS A O 1
ATOM 1357 N N . ALA A 1 174 ? -30.171 -5.936 38.003 1.00 98.06 174 ALA A N 1
ATOM 1358 C CA . ALA A 1 174 ? -31.513 -6.493 37.827 1.00 98.06 174 ALA A CA 1
ATOM 1359 C C . ALA A 1 174 ? -31.940 -7.365 39.023 1.00 98.06 174 ALA A C 1
ATOM 1361 O O . ALA A 1 174 ? -33.030 -7.195 39.565 1.00 98.06 174 ALA A O 1
ATOM 1362 N N . SER A 1 175 ? -31.048 -8.232 39.518 1.00 98.12 175 SER A N 1
ATOM 1363 C CA . SER A 1 175 ? -31.322 -9.055 40.706 1.00 98.12 175 SER A CA 1
ATOM 1364 C C . SER A 1 175 ? -31.553 -8.216 41.973 1.00 98.12 175 SER A C 1
ATOM 1366 O O . SER A 1 175 ? -32.409 -8.531 42.804 1.00 98.12 175 SER A O 1
ATOM 1368 N N . ILE A 1 176 ? -30.809 -7.121 42.151 1.00 98.25 176 ILE A N 1
ATOM 1369 C CA . ILE A 1 176 ? -31.020 -6.207 43.280 1.00 98.25 176 ILE A CA 1
ATOM 1370 C C . ILE A 1 176 ? -32.371 -5.497 43.156 1.00 98.25 176 ILE A C 1
ATOM 1372 O O . ILE A 1 176 ? -33.089 -5.418 44.154 1.00 98.25 176 ILE A O 1
ATOM 1376 N N . GLU A 1 177 ? -32.728 -5.023 41.964 1.00 98.25 177 GLU A N 1
ATOM 1377 C CA . GLU A 1 177 ? -34.006 -4.355 41.691 1.00 98.25 177 GLU A CA 1
ATOM 1378 C C . GLU A 1 177 ? -35.206 -5.285 41.925 1.00 98.25 177 GLU A C 1
ATOM 1380 O O . GLU A 1 177 ? -36.193 -4.875 42.542 1.00 98.25 177 GLU A O 1
ATOM 1385 N N . GLU A 1 178 ? -35.107 -6.557 41.534 1.00 97.94 178 GLU A N 1
ATOM 1386 C CA . GLU A 1 178 ? -36.138 -7.568 41.792 1.00 97.94 178 GLU A CA 1
ATOM 1387 C C . GLU A 1 178 ? -36.344 -7.803 43.297 1.00 97.94 178 GLU A C 1
ATOM 1389 O O . GLU A 1 178 ? -37.476 -7.792 43.799 1.00 97.94 178 GLU A O 1
ATOM 1394 N N . ARG A 1 179 ? -35.250 -7.961 44.055 1.00 97.75 179 ARG A N 1
ATOM 1395 C CA . ARG A 1 179 ? -35.327 -8.121 45.517 1.00 97.75 179 ARG A CA 1
ATOM 1396 C C . ARG A 1 179 ? -35.882 -6.871 46.192 1.00 97.75 179 ARG A C 1
ATOM 1398 O O . ARG A 1 179 ? -36.693 -6.995 47.107 1.00 97.75 179 ARG A O 1
ATOM 1405 N N . ALA A 1 180 ? -35.475 -5.682 45.749 1.00 98.00 180 ALA A N 1
ATOM 1406 C CA . ALA A 1 180 ? -35.990 -4.420 46.271 1.00 98.00 180 ALA A CA 1
ATOM 1407 C C . ALA A 1 180 ? -37.502 -4.297 46.028 1.00 98.00 180 ALA A C 1
ATOM 1409 O O . ALA A 1 180 ? -38.248 -3.995 46.959 1.00 98.00 180 ALA A O 1
ATOM 1410 N N . SER A 1 181 ? -37.961 -4.633 44.820 1.00 97.12 181 SER A N 1
ATOM 1411 C CA . SER A 1 181 ? -39.385 -4.650 44.459 1.00 97.12 181 SER A CA 1
ATOM 1412 C C . SER A 1 181 ? -40.172 -5.660 45.300 1.00 97.12 181 SER A C 1
ATOM 1414 O O . SER A 1 181 ? -41.244 -5.347 45.821 1.00 97.12 181 SER A O 1
ATOM 1416 N N . SER A 1 182 ? -39.612 -6.854 45.512 1.00 97.44 182 SER A N 1
ATOM 1417 C CA . SER A 1 182 ? -40.215 -7.903 46.345 1.00 97.44 182 SER A CA 1
ATOM 1418 C C . SER A 1 182 ? -40.356 -7.471 47.807 1.00 97.44 182 SER A C 1
ATOM 1420 O O . SER A 1 182 ? -41.410 -7.667 48.419 1.00 97.44 182 SER A O 1
ATOM 1422 N N . LEU A 1 183 ? -39.321 -6.835 48.367 1.00 97.50 183 LEU A N 1
ATOM 1423 C CA . LEU A 1 183 ? -39.353 -6.280 49.721 1.00 97.50 183 LEU A CA 1
ATOM 1424 C C . LEU A 1 183 ? -40.364 -5.138 49.836 1.00 97.50 183 LEU A C 1
ATOM 1426 O O . LEU A 1 183 ? -41.143 -5.118 50.787 1.00 97.50 183 LEU A O 1
ATOM 1430 N N . GLN A 1 184 ? -40.399 -4.223 48.866 1.00 97.25 184 GLN A N 1
ATOM 1431 C CA . GLN A 1 184 ? -41.356 -3.117 48.838 1.00 97.25 184 GLN A CA 1
ATOM 1432 C C . GLN A 1 184 ? -42.802 -3.629 48.792 1.00 97.25 184 GLN A C 1
ATOM 1434 O O . GLN A 1 184 ? -43.655 -3.156 49.547 1.00 97.25 184 GLN A O 1
ATOM 1439 N N . TYR A 1 185 ? -43.075 -4.639 47.963 1.00 96.69 185 TYR A N 1
ATOM 1440 C CA . TYR A 1 185 ? -44.379 -5.296 47.906 1.00 96.69 185 TYR A CA 1
ATOM 1441 C C . TYR A 1 185 ? -44.743 -5.984 49.232 1.00 96.69 185 TYR A C 1
ATOM 1443 O O . TYR A 1 185 ? -45.872 -5.861 49.715 1.00 96.69 185 TYR A O 1
ATOM 1451 N N . GLY A 1 186 ? -43.781 -6.670 49.860 1.00 96.88 186 GLY A N 1
ATOM 1452 C CA . GLY A 1 186 ? -43.938 -7.266 51.189 1.00 96.88 186 GLY A CA 1
ATOM 1453 C C . GLY A 1 186 ? -44.285 -6.231 52.263 1.00 96.88 186 GLY A C 1
ATOM 1454 O O . GLY A 1 186 ? -45.271 -6.401 52.982 1.00 96.88 186 GLY A O 1
ATOM 1455 N N . PHE A 1 187 ? -43.539 -5.125 52.322 1.00 96.44 187 PHE A N 1
ATOM 1456 C CA . PHE A 1 187 ? -43.804 -4.007 53.233 1.00 96.44 187 PHE A CA 1
ATOM 1457 C C . PHE A 1 187 ? -45.197 -3.414 53.028 1.00 96.44 187 PHE A C 1
ATOM 1459 O O . PHE A 1 187 ? -45.911 -3.180 54.005 1.00 96.44 187 PHE A O 1
ATOM 1466 N N . LYS A 1 188 ? -45.614 -3.211 51.774 1.00 95.81 188 LYS A N 1
ATOM 1467 C CA . LYS A 1 188 ? -46.946 -2.689 51.455 1.00 95.81 188 LYS A CA 1
ATOM 1468 C C . LYS A 1 188 ? -48.048 -3.611 51.987 1.00 95.81 188 LYS A C 1
ATOM 1470 O O . LYS A 1 188 ? -48.908 -3.146 52.729 1.00 95.81 188 LYS A O 1
ATOM 1475 N N . ARG A 1 189 ? -47.966 -4.923 51.721 1.00 95.06 189 ARG A N 1
ATOM 1476 C CA . ARG A 1 189 ? -48.922 -5.913 52.255 1.00 95.06 189 ARG A CA 1
ATOM 1477 C C . ARG A 1 189 ? -48.974 -5.935 53.778 1.00 95.06 189 ARG A C 1
ATOM 1479 O O . ARG A 1 189 ? -50.061 -6.009 54.341 1.00 95.06 189 ARG A O 1
ATOM 1486 N N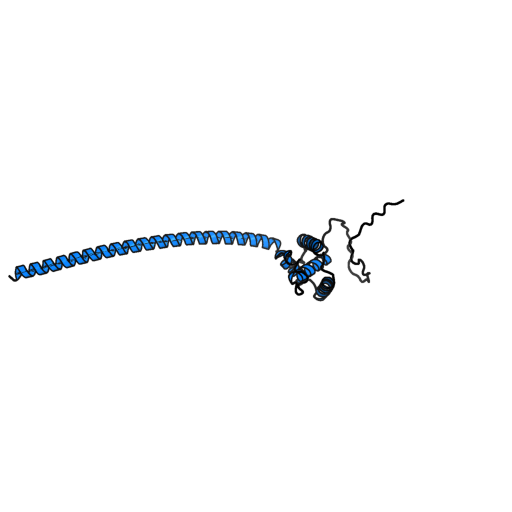 . LEU A 1 190 ? -47.823 -5.883 54.448 1.00 95.25 190 LEU A N 1
ATOM 1487 C CA . LEU A 1 190 ? -47.775 -5.853 55.913 1.00 95.25 190 LEU A CA 1
ATOM 1488 C C . LEU A 1 190 ? -48.430 -4.587 56.470 1.00 95.25 190 LEU A C 1
ATOM 1490 O O . LEU A 1 190 ? -49.175 -4.657 57.443 1.00 95.25 190 LEU A O 1
ATOM 1494 N N . THR A 1 191 ? -48.194 -3.444 55.828 1.00 94.31 191 THR A N 1
ATOM 1495 C CA . THR A 1 191 ? -48.785 -2.163 56.233 1.00 94.31 191 THR A CA 1
ATOM 1496 C C . THR A 1 191 ? -50.303 -2.176 56.049 1.00 94.31 191 THR A C 1
ATOM 1498 O O . THR A 1 191 ? -51.023 -1.821 56.976 1.00 94.31 191 THR A O 1
ATOM 1501 N N . GLU A 1 192 ? -50.792 -2.675 54.909 1.00 93.75 192 GLU A N 1
ATOM 1502 C CA . GLU A 1 192 ? -52.225 -2.869 54.626 1.00 93.75 192 GLU A CA 1
ATOM 1503 C C . GLU A 1 192 ? -52.891 -3.925 55.528 1.00 93.75 192 GLU A C 1
ATOM 1505 O O . GLU A 1 192 ? -54.097 -3.880 55.773 1.00 93.75 192 GLU A O 1
ATOM 1510 N N . GLY A 1 193 ? -52.143 -4.935 55.975 1.00 92.75 193 GLY A N 1
ATOM 1511 C CA . GLY A 1 193 ? -52.617 -5.908 56.959 1.00 92.75 193 GLY A CA 1
ATOM 1512 C C . GLY A 1 193 ? -52.735 -5.281 58.346 1.00 92.75 193 GLY A C 1
ATOM 1513 O O . GLY A 1 193 ? -53.734 -5.478 59.031 1.00 92.75 193 GLY A O 1
ATOM 1514 N N . ARG A 1 194 ? -51.745 -4.468 58.735 1.00 92.19 194 ARG A N 1
ATOM 1515 C CA . ARG A 1 194 ? -51.740 -3.752 60.013 1.00 92.19 194 ARG A CA 1
ATOM 1516 C C . ARG A 1 194 ? -52.904 -2.770 60.121 1.00 92.19 194 ARG A C 1
ATOM 1518 O O . ARG A 1 194 ? -53.562 -2.773 61.150 1.00 92.19 194 ARG A O 1
ATOM 1525 N N . THR A 1 195 ? -53.169 -1.968 59.087 1.00 90.31 195 THR A N 1
ATOM 1526 C CA . THR A 1 195 ? -54.290 -1.007 59.101 1.00 90.31 195 THR A CA 1
ATOM 1527 C C . THR A 1 195 ? -55.633 -1.706 59.294 1.00 90.31 195 THR A C 1
ATOM 1529 O O . THR A 1 195 ? -56.425 -1.282 60.129 1.00 90.31 195 THR A O 1
ATOM 1532 N N . ARG A 1 196 ? -55.848 -2.845 58.621 1.00 88.31 196 ARG A N 1
ATOM 1533 C CA . ARG A 1 196 ? -57.062 -3.663 58.783 1.00 88.31 196 ARG A CA 1
ATOM 1534 C C . ARG A 1 196 ? -57.254 -4.210 60.198 1.00 88.31 196 ARG A C 1
ATOM 1536 O O . ARG A 1 196 ? -58.388 -4.330 60.636 1.00 88.31 196 ARG A O 1
ATOM 1543 N N . LEU A 1 197 ? -56.170 -4.539 60.903 1.00 88.19 197 LEU A N 1
ATOM 1544 C CA . LEU A 1 197 ? -56.231 -5.015 62.292 1.00 88.19 197 LEU A CA 1
ATOM 1545 C C . LEU A 1 197 ? -56.481 -3.894 63.307 1.00 88.19 197 LEU A C 1
ATOM 1547 O O . LEU A 1 197 ? -56.900 -4.180 64.420 1.00 88.19 197 LEU A O 1
ATOM 1551 N N . THR A 1 198 ? -56.182 -2.642 62.960 1.00 84.00 198 THR A N 1
ATOM 1552 C CA . THR A 1 198 ? -56.386 -1.485 63.846 1.00 84.00 198 THR A CA 1
ATOM 1553 C C . THR A 1 198 ? -57.723 -0.774 63.633 1.00 84.00 198 THR A C 1
ATOM 1555 O O . THR A 1 198 ? -58.098 0.043 64.466 1.00 84.00 198 THR A O 1
ATOM 1558 N N . GLU A 1 199 ? -58.417 -1.047 62.525 1.00 75.75 199 GLU A N 1
ATOM 1559 C CA . GLU A 1 199 ? -59.695 -0.414 62.151 1.00 75.75 199 GLU A CA 1
ATOM 1560 C C . GLU A 1 199 ? -60.929 -1.319 62.357 1.00 75.75 199 GLU A C 1
ATOM 1562 O O . GLU A 1 199 ? -62.050 -0.848 62.170 1.00 75.75 199 GLU A O 1
ATOM 1567 N N . GLY A 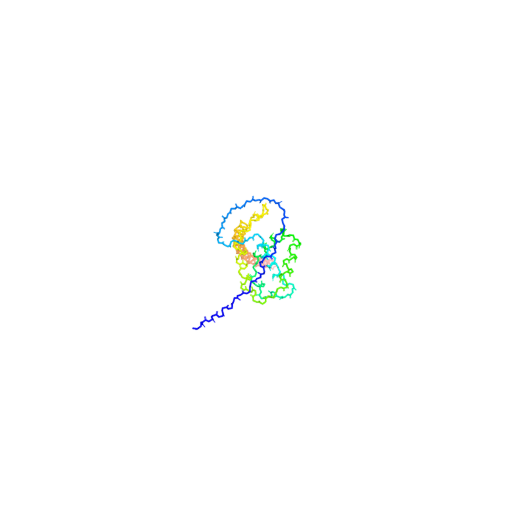1 200 ? -60.741 -2.594 62.723 1.00 56.66 200 GLY A N 1
ATOM 1568 C CA . GLY A 1 200 ? -61.813 -3.549 63.048 1.00 56.66 200 GLY A CA 1
ATOM 1569 C C . GLY A 1 200 ? -61.942 -3.791 64.543 1.00 56.66 200 GLY A C 1
ATOM 1570 O O . GLY A 1 200 ? -63.089 -4.007 64.989 1.00 56.66 200 GLY A O 1
#

Sequence (200 aa):
MDLDSNSRRPAQPPSRAENTDSDRSSCESGAVGPQGCTLASAEKHAIAISEVWKNEGGCYSGLSPHITSHDRTKAEGLLATISAKRYHEVATALNSAPVDGWKPAFHQWLSMFRSHKTHQGPRFDPVSDTIEELEQLAAQLREQKAELDDLEADCQEHERLLQQRREHLDNRKASIEERASSLQYGFKRLTEGRTRLTEG

Secondary structure (DSSP, 8-state):
--------PPPPPPP------------------TTPPPHHHHHHHHHHHHHHHH-TTSTTTTTGGG--HHHHHHHHHHHTTS-HHHHHHHHHHHHTS--TTHHHHHHHHHHHHHH------TT---HHHHHHHHHHHHHHHHHHHHHHHHHHHHHHHHHHHHHHHHHHHHHHHHHHHHHHHHHHHHHHHHHHHHHHHHH-